Protein AF-0000000078837719 (afdb_homodimer)

Nearest PDB structures (foldseek):
  7vw1-assembly1_B  TM=8.983E-01  e=4.426E-04  Escherichia coli
  2qf9-assembly1_A  TM=9.016E-01  e=5.444E-02  Streptomyces coelicolor A3(2)
  2qf9-assembly1_B  TM=8.563E-01  e=1.410E-01  Streptomyces coelicolor A3(2)
  1cnt-assembly1_4  TM=6.192E-01  e=1.985E+00  Homo sapiens
  7p64-assembly1_K  TM=6.526E-01  e=5.420E+00  Escherichia coli BL21(DE3)

Radius of gyration: 17.58 Å; Cα contacts (8 Å, |Δi|>4): 258; chains: 2; bounding box: 34×58×40 Å

Organism: Phenylobacterium zucineum (strain HLK1) (NCBI:txid450851)

pLDDT: mean 93.52, std 13.21, range [31.98, 99.0]

Solvent-accessible surface area (backbone atoms only — not comparable to full-atom values): 10250 Å² total; per-residue (Å²): 137,82,72,80,74,61,50,72,48,29,52,51,36,49,51,51,48,53,51,40,52,51,51,31,54,54,51,33,67,69,26,56,31,63,48,38,47,57,20,45,41,52,25,47,39,36,53,30,54,34,51,33,52,50,25,50,43,28,61,73,47,33,84,50,69,66,55,38,49,51,27,51,52,51,30,53,51,33,52,52,50,38,53,53,39,53,54,49,24,62,77,65,78,41,91,60,65,49,132,135,81,72,80,73,59,49,73,49,29,51,51,36,50,51,52,47,52,50,41,52,52,50,30,53,52,52,34,68,69,26,55,32,61,48,39,46,58,20,44,43,51,25,49,39,36,52,30,52,32,50,33,51,50,24,50,44,28,61,73,46,33,85,48,69,68,53,38,51,52,27,51,52,52,28,52,52,34,52,54,48,35,52,53,38,52,54,49,24,63,75,64,78,40,90,60,64,48,131

Structure (mmCIF, N/CA/C/O backbone):
data_AF-0000000078837719-model_v1
#
loop_
_entity.id
_entity.type
_entity.pdbx_description
1 polymer 'DUF305 domain-containing protein'
#
loop_
_atom_site.group_PDB
_atom_site.id
_atom_site.type_symbol
_atom_site.label_atom_id
_atom_site.label_alt_id
_atom_site.label_comp_id
_atom_site.label_asym_id
_atom_site.label_entity_id
_atom_site.label_seq_id
_atom_site.pdbx_PDB_ins_code
_atom_site.Cartn_x
_atom_site.Cartn_y
_atom_site.Cartn_z
_atom_site.occupancy
_atom_site.B_iso_or_equiv
_atom_site.auth_seq_id
_atom_site.auth_comp_id
_atom_site.auth_asym_id
_atom_site.auth_atom_id
_atom_site.pdbx_PDB_model_num
ATOM 1 N N . MET A 1 1 ? 17.969 30.391 17.438 1 32 1 MET A N 1
ATOM 2 C CA . MET A 1 1 ? 18.375 29.047 17.016 1 32 1 MET A CA 1
ATOM 3 C C . MET A 1 1 ? 17.188 28.094 17.047 1 32 1 MET A C 1
ATOM 5 O O . MET A 1 1 ? 16.859 27.562 18.109 1 32 1 MET A O 1
ATOM 9 N N . LYS A 1 2 ? 15.906 28.562 16.641 1 39.84 2 LYS A N 1
ATOM 10 C CA . LYS A 1 2 ? 14.5 28.172 16.656 1 39.84 2 LYS A CA 1
ATOM 11 C C . LYS A 1 2 ? 14.344 26.734 16.172 1 39.84 2 LYS A C 1
ATOM 13 O O . LYS A 1 2 ? 14.367 26.469 14.969 1 39.84 2 LYS A O 1
ATOM 18 N N . HIS A 1 3 ? 15.102 25.656 16.656 1 42.47 3 HIS A N 1
ATOM 19 C CA . HIS A 1 3 ? 14.883 24.219 16.438 1 42.47 3 HIS A CA 1
ATOM 20 C C . HIS A 1 3 ? 13.398 23.906 16.344 1 42.47 3 HIS A C 1
ATOM 22 O O . HIS A 1 3 ? 12.633 24.219 17.266 1 42.47 3 HIS A O 1
ATOM 28 N N . GLY A 1 4 ? 12.68 24.125 15.312 1 45.22 4 GLY A N 1
ATOM 29 C CA . GLY A 1 4 ? 11.266 23.906 15.031 1 45.22 4 GLY A CA 1
ATOM 30 C C . GLY A 1 4 ? 10.688 22.719 15.773 1 45.22 4 GLY A C 1
ATOM 31 O O . GLY A 1 4 ? 11.023 21.578 15.477 1 45.22 4 GLY A O 1
ATOM 32 N N . ASN A 1 5 ? 10.57 22.609 17.094 1 52.59 5 ASN A N 1
ATOM 33 C CA . ASN A 1 5 ? 10.125 21.656 18.094 1 52.59 5 ASN A CA 1
ATOM 34 C C . ASN A 1 5 ? 8.93 20.844 17.594 1 52.59 5 ASN A C 1
ATOM 36 O O . ASN A 1 5 ? 7.809 21.359 17.531 1 52.59 5 ASN A O 1
ATOM 40 N N . MET A 1 6 ? 9.172 19.891 16.703 1 62.12 6 MET A N 1
ATOM 41 C CA . MET A 1 6 ? 8.086 18.953 16.438 1 62.12 6 MET A CA 1
ATOM 42 C C . MET A 1 6 ? 7.453 18.469 17.75 1 62.12 6 MET A C 1
ATOM 44 O O . MET A 1 6 ? 8.156 18.188 18.719 1 62.12 6 MET A O 1
ATOM 48 N N . SER A 1 7 ? 6.211 18.672 17.875 1 76.25 7 SER A N 1
ATOM 49 C CA . SER A 1 7 ? 5.465 18.156 19.016 1 76.25 7 SER A CA 1
ATOM 50 C C . SER A 1 7 ? 5.855 16.703 19.312 1 76.25 7 SER A C 1
ATOM 52 O O . SER A 1 7 ? 6.406 16.016 18.453 1 76.25 7 SER A O 1
ATOM 54 N N . GLN A 1 8 ? 5.91 16.312 20.531 1 79.19 8 GLN A N 1
ATOM 55 C CA . GLN A 1 8 ? 6.164 14.938 20.938 1 79.19 8 GLN A CA 1
ATOM 56 C C . GLN A 1 8 ? 5.371 13.961 20.078 1 79.19 8 GLN A C 1
ATOM 58 O O . GLN A 1 8 ? 5.891 12.914 19.688 1 79.19 8 GLN A O 1
ATOM 63 N N . HIS A 1 9 ? 4.25 14.422 19.688 1 83.69 9 HIS A N 1
ATOM 64 C CA . HIS A 1 9 ? 3.406 13.586 18.844 1 83.69 9 HIS A CA 1
ATOM 65 C C . HIS A 1 9 ? 3.986 13.461 17.438 1 83.69 9 HIS A C 1
ATOM 67 O O . HIS A 1 9 ? 3.949 12.383 16.844 1 83.69 9 HIS A O 1
ATOM 73 N N . GLY A 1 10 ? 4.484 14.555 16.984 1 87.12 10 GLY A N 1
ATOM 74 C CA . GLY A 1 10 ? 5.109 14.523 15.672 1 87.12 10 GLY A CA 1
ATOM 75 C C . GLY A 1 10 ? 6.348 13.648 15.617 1 87.12 10 GLY A C 1
ATOM 76 O O . GLY A 1 10 ? 6.543 12.898 14.656 1 87.12 10 GLY A O 1
ATOM 77 N N . GLN A 1 11 ? 7.098 13.703 16.641 1 89.69 11 GLN A N 1
ATOM 78 C CA . GLN A 1 11 ? 8.312 12.891 16.719 1 89.69 11 GLN A CA 1
ATOM 79 C C . GLN A 1 11 ? 7.98 11.406 16.844 1 89.69 11 GLN A C 1
ATOM 81 O O . GLN A 1 11 ? 8.609 10.57 16.188 1 89.69 11 GLN A O 1
ATOM 86 N N . MET A 1 12 ? 7.066 11.07 17.578 1 93.5 12 MET A N 1
ATOM 87 C CA . MET A 1 12 ? 6.668 9.68 17.766 1 93.5 12 MET A CA 1
ATOM 88 C C . MET A 1 12 ? 6.062 9.117 16.484 1 93.5 12 MET A C 1
ATOM 90 O O . MET A 1 12 ? 6.332 7.973 16.109 1 93.5 12 MET A O 1
ATOM 94 N N . ALA A 1 13 ? 5.23 9.906 15.797 1 95.44 13 ALA A N 1
ATOM 95 C CA . ALA A 1 13 ? 4.648 9.484 14.523 1 95.44 13 ALA A CA 1
ATOM 96 C C . ALA A 1 13 ? 5.73 9.203 13.492 1 95.44 13 ALA A C 1
ATOM 98 O O . ALA A 1 13 ? 5.664 8.203 12.773 1 95.44 13 ALA A O 1
ATOM 99 N N . MET A 1 14 ? 6.656 10.078 13.523 1 94.38 14 MET A N 1
ATOM 100 C CA . MET A 1 14 ? 7.754 9.914 12.578 1 94.38 14 MET A CA 1
ATOM 101 C C . MET A 1 14 ? 8.516 8.617 12.844 1 94.38 14 MET A C 1
ATOM 103 O O . MET A 1 14 ? 8.828 7.871 11.914 1 94.38 14 MET A O 1
ATOM 107 N N . GLN A 1 15 ? 8.781 8.367 14.055 1 95.44 15 GLN A N 1
ATOM 108 C CA . GLN A 1 15 ? 9.484 7.148 14.43 1 95.44 15 GLN A CA 1
ATOM 109 C C . GLN A 1 15 ? 8.68 5.91 14.047 1 95.44 15 GLN A C 1
ATOM 111 O O . GLN A 1 15 ? 9.227 4.965 13.469 1 95.44 15 GLN A O 1
ATOM 116 N N . GLU A 1 16 ? 7.449 5.879 14.305 1 97 16 GLU A N 1
ATOM 117 C CA . GLU A 1 16 ? 6.582 4.75 13.961 1 97 16 GLU A CA 1
ATOM 118 C C . GLU A 1 16 ? 6.512 4.551 12.445 1 97 16 GLU A C 1
ATOM 120 O O . GLU A 1 16 ? 6.543 3.42 11.961 1 97 16 GLU A O 1
ATOM 125 N N . ASP A 1 17 ? 6.43 5.66 11.781 1 96.44 17 ASP A N 1
ATOM 126 C CA . ASP A 1 17 ? 6.391 5.598 10.32 1 96.44 17 ASP A CA 1
ATOM 127 C C . ASP A 1 17 ? 7.668 4.973 9.766 1 96.44 17 ASP A C 1
ATOM 129 O O . ASP A 1 17 ? 7.613 4.113 8.883 1 96.44 17 ASP A O 1
ATOM 133 N N . MET A 1 18 ? 8.75 5.383 10.312 1 95.81 18 MET A N 1
ATOM 134 C CA . MET A 1 18 ? 10.039 4.852 9.867 1 95.81 18 MET A CA 1
ATOM 135 C C . MET A 1 18 ? 10.133 3.354 10.141 1 95.81 18 MET A C 1
ATOM 137 O O . MET A 1 18 ? 10.602 2.592 9.289 1 95.81 18 MET A O 1
ATOM 141 N N . GLN A 1 19 ? 9.68 2.951 11.242 1 97.75 19 GLN A N 1
ATOM 142 C CA . GLN A 1 19 ? 9.688 1.532 11.578 1 97.75 19 GLN A CA 1
ATOM 143 C C . GLN A 1 19 ? 8.781 0.738 10.641 1 97.75 19 GLN A C 1
ATOM 145 O O . GLN A 1 19 ? 9.148 -0.348 10.188 1 97.75 19 GLN A O 1
ATOM 150 N N . THR A 1 20 ? 7.633 1.297 10.398 1 98.56 20 THR A N 1
ATOM 151 C CA . THR A 1 20 ? 6.695 0.645 9.492 1 98.56 20 THR A CA 1
ATOM 152 C C . THR A 1 20 ? 7.316 0.47 8.109 1 98.56 20 THR A C 1
ATOM 154 O O . THR A 1 20 ? 7.219 -0.604 7.512 1 98.56 20 THR A O 1
ATOM 157 N N . MET A 1 21 ? 7.984 1.496 7.648 1 97.94 21 MET A N 1
ATOM 158 C CA . MET A 1 21 ? 8.617 1.452 6.336 1 97.94 21 MET A CA 1
ATOM 159 C C . MET A 1 21 ? 9.727 0.404 6.297 1 97.94 21 MET A C 1
ATOM 161 O O . MET A 1 21 ? 9.836 -0.355 5.336 1 97.94 21 MET A O 1
ATOM 165 N N . GLN A 1 22 ? 10.5 0.356 7.324 1 97.69 22 GLN A N 1
ATOM 166 C CA . GLN A 1 22 ? 11.57 -0.63 7.406 1 97.69 22 GLN A CA 1
ATOM 167 C C . GLN A 1 22 ? 11.016 -2.051 7.426 1 97.69 22 GLN A C 1
ATOM 169 O O . GLN A 1 22 ? 11.492 -2.922 6.699 1 97.69 22 GLN A O 1
ATOM 174 N N . LYS A 1 23 ? 10.062 -2.268 8.219 1 98.62 23 LYS A N 1
ATOM 175 C CA . LYS A 1 23 ? 9.453 -3.59 8.32 1 98.62 23 LYS A CA 1
ATOM 176 C C . LYS A 1 23 ? 8.805 -4 7.004 1 98.62 23 LYS A C 1
ATOM 178 O O . LYS A 1 23 ? 8.891 -5.164 6.602 1 98.62 23 LYS A O 1
ATOM 183 N N . MET A 1 24 ? 8.188 -3.053 6.375 1 98.62 24 MET A N 1
ATOM 184 C CA . MET A 1 24 ? 7.574 -3.318 5.074 1 98.62 24 MET A CA 1
ATOM 185 C C . MET A 1 24 ? 8.617 -3.785 4.066 1 98.62 24 MET A C 1
ATOM 187 O O . MET A 1 24 ? 8.422 -4.793 3.385 1 98.62 24 MET A O 1
ATOM 191 N N . GLN A 1 25 ? 9.656 -3.016 3.975 1 97.75 25 GLN A N 1
ATOM 192 C CA . GLN A 1 25 ? 10.711 -3.354 3.031 1 97.75 25 GLN A CA 1
ATOM 193 C C . GLN A 1 25 ? 11.258 -4.754 3.299 1 97.75 25 GLN A C 1
ATOM 195 O O . GLN A 1 25 ? 11.375 -5.57 2.383 1 97.75 25 GLN A O 1
ATOM 200 N N . GLN A 1 26 ? 11.508 -5.051 4.504 1 98.06 26 GLN A N 1
ATOM 201 C CA . GLN A 1 26 ? 12.062 -6.352 4.879 1 98.06 26 GLN A CA 1
ATOM 202 C C . GLN A 1 26 ? 11.07 -7.473 4.57 1 98.06 26 GLN A C 1
ATOM 204 O O . GLN A 1 26 ? 11.445 -8.492 3.992 1 98.06 26 GLN A O 1
ATOM 209 N N . ALA A 1 27 ? 9.875 -7.277 4.961 1 98.5 27 ALA A N 1
ATOM 210 C CA . ALA A 1 27 ? 8.852 -8.305 4.77 1 98.5 27 ALA A CA 1
ATOM 211 C C . ALA A 1 27 ? 8.609 -8.57 3.287 1 98.5 27 ALA A C 1
ATOM 213 O O . ALA A 1 27 ? 8.508 -9.719 2.865 1 98.5 27 ALA A O 1
ATOM 214 N N . MET A 1 28 ? 8.539 -7.508 2.5 1 98.25 28 MET A N 1
ATOM 215 C CA . MET A 1 28 ? 8.289 -7.668 1.069 1 98.25 28 MET A CA 1
ATOM 216 C C . MET A 1 28 ? 9.469 -8.352 0.385 1 98.25 28 MET A C 1
ATOM 218 O O . MET A 1 28 ? 9.273 -9.195 -0.495 1 98.25 28 MET A O 1
ATOM 222 N N . MET A 1 29 ? 10.68 -8.031 0.813 1 96.12 29 MET A N 1
ATOM 223 C CA . MET A 1 29 ? 11.867 -8.641 0.221 1 96.12 29 MET A CA 1
ATOM 224 C C . MET A 1 29 ? 11.922 -10.133 0.529 1 96.12 29 MET A C 1
ATOM 226 O O . MET A 1 29 ? 12.516 -10.906 -0.229 1 96.12 29 MET A O 1
ATOM 230 N N . GLN A 1 30 ? 11.305 -10.547 1.57 1 96.88 30 GLN A N 1
ATOM 231 C CA . GLN A 1 30 ? 11.32 -11.953 1.975 1 96.88 30 GLN A CA 1
ATOM 232 C C . GLN A 1 30 ? 10.234 -12.742 1.258 1 96.88 30 GLN A C 1
ATOM 234 O O . GLN A 1 30 ? 10.117 -13.961 1.434 1 96.88 30 GLN A O 1
ATOM 239 N N . LYS A 1 31 ? 9.438 -12.055 0.429 1 97.38 31 LYS A N 1
ATOM 240 C CA . LYS A 1 31 ? 8.289 -12.711 -0.197 1 97.38 31 LYS A CA 1
ATOM 241 C C . LYS A 1 31 ? 8.523 -12.914 -1.691 1 97.38 31 LYS A C 1
ATOM 243 O O . LYS A 1 31 ? 7.59 -12.812 -2.49 1 97.38 31 LYS A O 1
ATOM 248 N N . GLN A 1 32 ? 9.703 -13.195 -2.053 1 94.25 32 GLN A N 1
ATOM 249 C CA . GLN A 1 32 ? 10.023 -13.539 -3.436 1 94.25 32 GLN A CA 1
ATOM 250 C C . GLN A 1 32 ? 9.445 -14.898 -3.807 1 94.25 32 GLN A C 1
ATOM 252 O O . GLN A 1 32 ? 9.469 -15.836 -3 1 94.25 32 GLN A O 1
ATOM 257 N N . ASP A 1 33 ? 8.828 -14.969 -4.934 1 95.56 33 ASP A N 1
ATOM 258 C CA . ASP A 1 33 ? 8.305 -16.203 -5.508 1 95.56 33 ASP A CA 1
ATOM 259 C C . ASP A 1 33 ? 8.555 -16.25 -7.016 1 95.56 33 ASP A C 1
ATOM 261 O O . ASP A 1 33 ? 8.469 -15.234 -7.699 1 95.56 33 ASP A O 1
ATOM 265 N N . ALA A 1 34 ? 8.938 -17.391 -7.523 1 91.94 34 ALA A N 1
ATOM 266 C CA . ALA A 1 34 ? 9.242 -17.531 -8.945 1 91.94 34 ALA A CA 1
ATOM 267 C C . ALA A 1 34 ? 7.992 -17.312 -9.797 1 91.94 34 ALA A C 1
ATOM 269 O O . ALA A 1 34 ? 8.094 -16.953 -10.969 1 91.94 34 ALA A O 1
ATOM 270 N N . ASP A 1 35 ? 6.785 -17.609 -9.258 1 95.06 35 ASP A N 1
ATOM 271 C CA . ASP A 1 35 ? 5.504 -17.359 -9.914 1 95.06 35 ASP A CA 1
ATOM 272 C C . ASP A 1 35 ? 5.043 -15.922 -9.695 1 95.06 35 ASP A C 1
ATOM 274 O O . ASP A 1 35 ? 4.746 -15.523 -8.57 1 95.06 35 ASP A O 1
ATOM 278 N N . PRO A 1 36 ? 4.93 -15.141 -10.766 1 96.5 36 PRO A N 1
ATOM 279 C CA . PRO A 1 36 ? 4.586 -13.727 -10.602 1 96.5 36 PRO A CA 1
ATOM 280 C C . PRO A 1 36 ? 3.238 -13.516 -9.922 1 96.5 36 PRO A C 1
ATOM 282 O O . PRO A 1 36 ? 3.049 -12.531 -9.211 1 96.5 36 PRO A O 1
ATOM 285 N N . ASP A 1 37 ? 2.309 -14.414 -10.102 1 98.06 37 ASP A N 1
ATOM 286 C CA . ASP A 1 37 ? 1.005 -14.281 -9.461 1 98.06 37 ASP A CA 1
ATOM 287 C C . ASP A 1 37 ? 1.118 -14.445 -7.945 1 98.06 37 ASP A C 1
ATOM 289 O O . ASP A 1 37 ? 0.543 -13.664 -7.184 1 98.06 37 ASP A O 1
ATOM 293 N N . ARG A 1 38 ? 1.85 -15.445 -7.57 1 98.25 38 ARG A N 1
ATOM 294 C CA . ARG A 1 38 ? 2.029 -15.688 -6.141 1 98.25 38 ARG A CA 1
ATOM 295 C C . ARG A 1 38 ? 2.891 -14.594 -5.508 1 98.25 38 ARG A C 1
ATOM 297 O O . ARG A 1 38 ? 2.637 -14.172 -4.379 1 98.25 38 ARG A O 1
ATOM 304 N N . ALA A 1 39 ? 3.928 -14.203 -6.219 1 97.75 39 ALA A N 1
ATOM 305 C CA . ALA A 1 39 ? 4.75 -13.102 -5.727 1 97.75 39 ALA A CA 1
ATOM 306 C C . ALA A 1 39 ? 3.9 -11.867 -5.441 1 97.75 39 ALA A C 1
ATOM 308 O O . ALA A 1 39 ? 4.059 -11.227 -4.402 1 97.75 39 ALA A O 1
ATOM 309 N N . PHE A 1 40 ? 3.037 -11.602 -6.402 1 98.69 40 PHE A N 1
ATOM 310 C CA . PHE A 1 40 ? 2.131 -10.469 -6.219 1 98.69 40 PHE A CA 1
ATOM 311 C C . PHE A 1 40 ? 1.313 -10.633 -4.945 1 98.69 40 PHE A C 1
ATOM 313 O O . PHE A 1 40 ? 1.265 -9.727 -4.109 1 98.69 40 PHE A O 1
ATOM 320 N N . ALA A 1 41 ? 0.692 -11.695 -4.793 1 98.88 41 ALA A N 1
ATOM 321 C CA . ALA A 1 41 ? -0.192 -11.906 -3.648 1 98.88 41 ALA A CA 1
ATOM 322 C C . ALA A 1 41 ? 0.576 -11.797 -2.334 1 98.88 41 ALA A C 1
ATOM 324 O O . ALA A 1 41 ? 0.136 -11.117 -1.405 1 98.88 41 ALA A O 1
ATOM 325 N N . LEU A 1 42 ? 1.693 -12.453 -2.248 1 98.81 42 LEU A N 1
ATOM 326 C CA . LEU A 1 42 ? 2.492 -12.469 -1.027 1 98.81 42 LEU A CA 1
ATOM 327 C C . LEU A 1 42 ? 3.004 -11.07 -0.695 1 98.81 42 LEU A C 1
ATOM 329 O O . LEU A 1 42 ? 2.889 -10.617 0.446 1 98.81 42 LEU A O 1
ATOM 333 N N . LYS A 1 43 ? 3.496 -10.375 -1.685 1 98.81 43 LYS A N 1
ATOM 334 C CA . LYS A 1 43 ? 4.066 -9.055 -1.451 1 98.81 43 LYS A CA 1
ATOM 335 C C . LYS A 1 43 ? 2.973 -8.023 -1.179 1 98.81 43 LYS A C 1
ATOM 337 O O . LYS A 1 43 ? 3.146 -7.133 -0.344 1 98.81 43 LYS A O 1
ATOM 342 N N . MET A 1 44 ? 1.882 -8.133 -1.873 1 98.94 44 MET A N 1
ATOM 343 C CA . MET A 1 44 ? 0.789 -7.188 -1.679 1 98.94 44 MET A CA 1
ATOM 344 C C . MET A 1 44 ? 0.201 -7.312 -0.278 1 98.94 44 MET A C 1
ATOM 346 O O . MET A 1 44 ? -0.224 -6.32 0.314 1 98.94 44 MET A O 1
ATOM 350 N N . ILE A 1 45 ? 0.182 -8.484 0.302 1 98.94 45 ILE A N 1
ATOM 351 C CA . ILE A 1 45 ? -0.251 -8.672 1.683 1 98.94 45 ILE A CA 1
ATOM 352 C C . ILE A 1 45 ? 0.636 -7.852 2.615 1 98.94 45 ILE A C 1
ATOM 354 O O . ILE A 1 45 ? 0.136 -7.129 3.48 1 98.94 45 ILE A O 1
ATOM 358 N N . GLU A 1 46 ? 1.939 -7.953 2.447 1 98.94 46 GLU A N 1
ATOM 359 C CA . GLU A 1 46 ? 2.852 -7.188 3.289 1 98.94 46 GLU A CA 1
ATOM 360 C C . GLU A 1 46 ? 2.715 -5.691 3.029 1 98.94 46 GLU A C 1
ATOM 362 O O . GLU A 1 46 ? 2.82 -4.883 3.955 1 98.94 46 GLU A O 1
ATOM 367 N N . HIS A 1 47 ? 2.559 -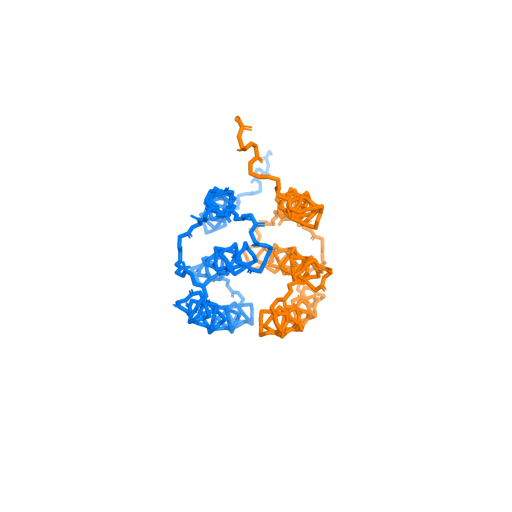5.301 1.753 1 98.94 47 HIS A N 1
ATOM 368 C CA . HIS A 1 47 ? 2.268 -3.92 1.389 1 98.94 47 HIS A CA 1
ATOM 369 C C . HIS A 1 47 ? 1.057 -3.393 2.15 1 98.94 47 HIS A C 1
ATOM 371 O O . HIS A 1 47 ? 1.104 -2.299 2.719 1 98.94 47 HIS A O 1
ATOM 377 N N . HIS A 1 48 ? -0.012 -4.203 2.178 1 98.94 48 HIS A N 1
ATOM 378 C CA . HIS A 1 48 ? -1.247 -3.791 2.832 1 98.94 48 HIS A CA 1
ATOM 379 C C . HIS A 1 48 ? -1.085 -3.764 4.348 1 98.94 48 HIS A C 1
ATOM 381 O O . HIS A 1 48 ? -1.644 -2.895 5.02 1 98.94 48 HIS A O 1
ATOM 387 N N . ARG A 1 49 ? -0.361 -4.684 4.918 1 98.94 49 ARG A N 1
ATOM 388 C CA . ARG A 1 49 ? -0.096 -4.648 6.355 1 98.94 49 ARG A CA 1
ATOM 389 C C . ARG A 1 49 ? 0.608 -3.357 6.75 1 98.94 49 ARG A C 1
ATOM 391 O O . ARG A 1 49 ? 0.3 -2.771 7.793 1 98.94 49 ARG A O 1
ATOM 398 N N . ALA A 1 50 ? 1.534 -2.941 5.938 1 98.94 50 ALA A N 1
ATOM 399 C CA . ALA A 1 50 ? 2.213 -1.673 6.191 1 98.94 50 ALA A CA 1
ATOM 400 C C . ALA A 1 50 ? 1.244 -0.499 6.078 1 98.94 50 ALA A C 1
ATOM 402 O O . ALA A 1 50 ? 1.299 0.438 6.879 1 98.94 50 ALA A O 1
ATOM 403 N N . GLY A 1 51 ? 0.393 -0.505 5.035 1 98.94 51 GLY A N 1
ATOM 404 C CA . GLY A 1 51 ? -0.614 0.539 4.918 1 98.94 51 GLY A CA 1
ATOM 405 C C . GLY A 1 51 ? -1.505 0.644 6.141 1 98.94 51 GLY A C 1
ATOM 406 O O . GLY A 1 51 ? -1.835 1.747 6.582 1 98.94 51 GLY A O 1
ATOM 407 N N . ILE A 1 52 ? -1.908 -0.493 6.684 1 99 52 ILE A N 1
ATOM 408 C CA . ILE A 1 52 ? -2.719 -0.536 7.895 1 99 52 ILE A CA 1
ATOM 409 C C . ILE A 1 52 ? -1.941 0.074 9.062 1 99 52 ILE A C 1
ATOM 411 O O . ILE A 1 52 ? -2.486 0.867 9.828 1 99 52 ILE A O 1
ATOM 415 N N . ALA A 1 53 ? -0.689 -0.262 9.227 1 98.94 53 ALA A N 1
ATOM 416 C CA . ALA A 1 53 ? 0.143 0.29 10.289 1 98.94 53 ALA A CA 1
ATOM 417 C C . ALA A 1 53 ? 0.271 1.805 10.156 1 98.94 53 ALA A C 1
ATOM 419 O O . ALA A 1 53 ? 0.229 2.527 11.156 1 98.94 53 ALA A O 1
ATOM 420 N N . MET A 1 54 ? 0.467 2.322 8.93 1 98.94 54 MET A N 1
ATOM 421 C CA . MET A 1 54 ? 0.538 3.762 8.703 1 98.94 54 MET A CA 1
ATOM 422 C C . MET A 1 54 ? -0.754 4.445 9.141 1 98.94 54 MET A C 1
ATOM 424 O O . MET A 1 54 ? -0.72 5.523 9.734 1 98.94 54 MET A O 1
ATOM 428 N N . ALA A 1 55 ? -1.863 3.826 8.781 1 98.94 55 ALA A N 1
ATOM 429 C CA . ALA A 1 55 ? -3.158 4.363 9.188 1 98.94 55 ALA A CA 1
ATOM 430 C C . ALA A 1 55 ? -3.281 4.41 10.703 1 98.94 55 ALA A C 1
ATOM 432 O O . ALA A 1 55 ? -3.811 5.371 11.266 1 98.94 55 ALA A O 1
ATOM 433 N N . GLN A 1 56 ? -2.85 3.363 11.406 1 98.88 56 GLN A N 1
ATOM 434 C CA . GLN A 1 56 ? -2.904 3.314 12.867 1 98.88 56 GLN A CA 1
ATOM 435 C C . GLN A 1 56 ? -2.07 4.43 13.484 1 98.88 56 GLN A C 1
ATOM 437 O O . GLN A 1 56 ? -2.453 5.004 14.508 1 98.88 56 GLN A O 1
ATOM 442 N N . THR A 1 57 ? -0.932 4.703 12.859 1 98.69 57 THR A N 1
ATOM 443 C CA . THR A 1 57 ? -0.087 5.793 13.336 1 98.69 57 THR A CA 1
ATOM 444 C C . THR A 1 57 ? -0.85 7.117 13.312 1 98.69 57 THR A C 1
ATOM 446 O O . THR A 1 57 ? -0.79 7.887 14.273 1 98.69 57 THR A O 1
ATOM 449 N N . VAL A 1 58 ? -1.578 7.422 12.297 1 98 58 VAL A N 1
ATOM 450 C CA . VAL A 1 58 ? -2.354 8.656 12.188 1 98 58 VAL A CA 1
ATOM 451 C C . VAL A 1 58 ? -3.502 8.633 13.188 1 98 58 VAL A C 1
ATOM 453 O O . VAL A 1 58 ? -3.859 9.672 13.758 1 98 58 VAL A O 1
ATOM 456 N N . GLN A 1 59 ? -4.094 7.469 13.375 1 98.38 59 GLN A N 1
ATOM 457 C CA . GLN A 1 59 ? -5.152 7.363 14.375 1 98.38 59 GLN A CA 1
ATOM 458 C C . GLN A 1 59 ? -4.648 7.77 15.758 1 98.38 59 GLN A C 1
ATOM 460 O O . GLN A 1 59 ? -5.359 8.43 16.516 1 98.38 59 GLN A O 1
ATOM 465 N N . LYS A 1 60 ? -3.457 7.441 16.047 1 98.12 60 LYS A N 1
ATOM 466 C CA . LYS A 1 60 ? -2.871 7.672 17.375 1 98.12 60 LYS A CA 1
ATOM 467 C C . LYS A 1 60 ? -2.35 9.102 17.5 1 98.12 60 LYS A C 1
ATOM 469 O O . LYS A 1 60 ? -2.477 9.719 18.562 1 98.12 60 LYS A O 1
ATOM 474 N N . HIS A 1 61 ? -1.784 9.672 16.453 1 97.81 61 HIS A N 1
ATOM 475 C CA . HIS A 1 61 ? -0.956 10.859 16.594 1 97.81 61 HIS A CA 1
ATOM 476 C C . HIS A 1 61 ? -1.499 12.023 15.773 1 97.81 61 HIS A C 1
ATOM 478 O O . HIS A 1 61 ? -1.054 13.156 15.922 1 97.81 61 HIS A O 1
ATOM 484 N N . GLY A 1 62 ? -2.402 11.68 14.781 1 97.31 62 GLY A N 1
ATOM 485 C CA . GLY A 1 62 ? -3.002 12.734 13.984 1 97.31 62 GLY A CA 1
ATOM 486 C C . GLY A 1 62 ? -4 13.57 14.766 1 97.31 62 GLY A C 1
ATOM 487 O O . GLY A 1 62 ? -4.383 13.219 15.883 1 97.31 62 GLY A O 1
ATOM 488 N N . ASP A 1 63 ? -4.352 14.742 14.18 1 96.81 63 ASP A N 1
ATOM 489 C CA . ASP A 1 63 ? -5.301 15.609 14.867 1 96.81 63 ASP A CA 1
ATOM 490 C C . ASP A 1 63 ? -6.395 16.094 13.914 1 96.81 63 ASP A C 1
ATOM 492 O O . ASP A 1 63 ? -7.316 16.797 14.32 1 96.81 63 ASP A O 1
ATOM 496 N N . ASN A 1 64 ? -6.289 15.781 12.664 1 98.31 64 ASN A N 1
ATOM 497 C CA . ASN A 1 64 ? -7.305 16.156 11.68 1 98.31 64 ASN A CA 1
ATOM 498 C C . ASN A 1 64 ? -8.359 15.07 11.516 1 98.31 64 ASN A C 1
ATOM 500 O O . ASN A 1 64 ? -8.039 13.938 11.141 1 98.31 64 ASN A O 1
ATOM 504 N N . ALA A 1 65 ? -9.602 15.359 11.773 1 98.69 65 ALA A N 1
ATOM 505 C CA . ALA A 1 65 ? -10.68 14.383 11.812 1 98.69 65 ALA A CA 1
ATOM 506 C C . ALA A 1 65 ? -10.891 13.742 10.445 1 98.69 65 ALA A C 1
ATOM 508 O O . ALA A 1 65 ? -11.141 12.539 10.344 1 98.69 65 ALA A O 1
ATOM 509 N N . GLU A 1 66 ? -10.828 14.477 9.406 1 98.81 66 GLU A N 1
ATOM 510 C CA . GLU A 1 66 ? -11.016 13.938 8.062 1 98.81 66 GLU A CA 1
ATOM 511 C C . GLU A 1 66 ? -9.875 12.992 7.684 1 98.81 66 GLU A C 1
ATOM 513 O O . GLU A 1 66 ? -10.109 11.938 7.105 1 98.81 66 GLU A O 1
ATOM 518 N N . ALA A 1 67 ? -8.648 13.398 8.016 1 98.81 67 ALA A N 1
ATOM 519 C CA . ALA A 1 67 ? -7.508 12.523 7.762 1 98.81 67 ALA A CA 1
ATOM 520 C C . ALA A 1 67 ? -7.66 11.195 8.5 1 98.81 67 ALA A C 1
ATOM 522 O O . ALA A 1 67 ? -7.402 10.133 7.934 1 98.81 67 ALA A O 1
ATOM 523 N N . LYS A 1 68 ? -8.07 11.266 9.758 1 98.88 68 LYS A N 1
ATOM 524 C CA . LYS A 1 68 ? -8.242 10.055 10.555 1 98.88 68 LYS A CA 1
ATOM 525 C C . LYS A 1 68 ? -9.344 9.172 9.977 1 98.88 68 LYS A C 1
ATOM 527 O O . LYS A 1 68 ? -9.219 7.945 9.969 1 98.88 68 LYS A O 1
ATOM 532 N N . ARG A 1 69 ? 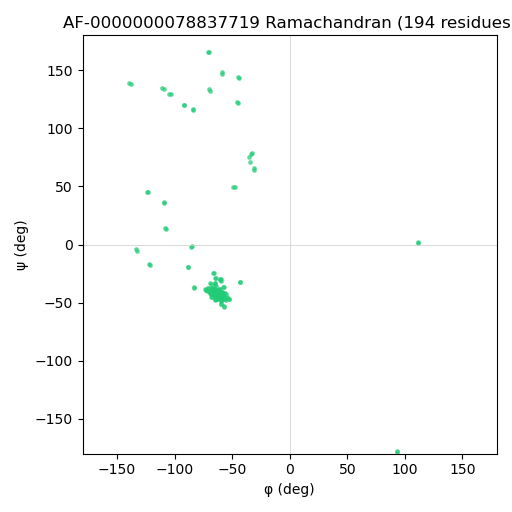-10.375 9.734 9.438 1 98.88 69 ARG A N 1
ATOM 533 C CA . ARG A 1 69 ? -11.445 8.969 8.812 1 98.88 69 ARG A CA 1
ATOM 534 C C . ARG A 1 69 ? -10.961 8.297 7.531 1 98.88 69 ARG A C 1
ATOM 536 O O . ARG A 1 69 ? -11.273 7.133 7.281 1 98.88 69 ARG A O 1
ATOM 543 N N . MET A 1 70 ? -10.195 9.047 6.734 1 98.94 70 MET A N 1
ATOM 544 C CA . MET A 1 70 ? -9.625 8.469 5.523 1 98.94 70 MET A CA 1
ATOM 545 C C . MET A 1 70 ? -8.695 7.305 5.855 1 98.94 70 MET A C 1
ATOM 547 O O . MET A 1 70 ? -8.75 6.254 5.211 1 98.94 70 MET A O 1
ATOM 551 N N . ALA A 1 71 ? -7.891 7.512 6.887 1 98.94 71 ALA A N 1
ATOM 552 C CA . ALA A 1 71 ? -6.965 6.465 7.305 1 98.94 71 ALA A CA 1
ATOM 553 C C . ALA A 1 71 ? -7.711 5.199 7.711 1 98.94 71 ALA A C 1
ATOM 555 O O . ALA A 1 71 ? -7.324 4.094 7.328 1 98.94 71 ALA A O 1
ATOM 556 N N . GLN A 1 72 ? -8.75 5.352 8.461 1 98.94 72 GLN A N 1
ATOM 557 C CA . GLN A 1 72 ? -9.539 4.199 8.891 1 98.94 72 GLN A CA 1
ATOM 558 C C . GLN A 1 72 ? -10.172 3.494 7.691 1 98.94 72 GLN A C 1
ATOM 560 O O . GLN A 1 72 ? -10.164 2.264 7.617 1 98.94 72 GLN A O 1
ATOM 565 N N . LYS A 1 73 ? -10.758 4.238 6.809 1 98.94 73 LYS A N 1
ATOM 566 C CA . LYS A 1 73 ? -11.352 3.678 5.602 1 98.94 73 LYS A CA 1
ATOM 567 C C . LYS A 1 73 ? -10.328 2.865 4.812 1 98.94 73 LYS A C 1
ATOM 569 O O . LYS A 1 73 ? -10.609 1.745 4.383 1 98.94 73 LYS A O 1
ATOM 574 N N . MET A 1 74 ? -9.219 3.432 4.645 1 98.94 74 MET A N 1
ATOM 575 C CA . MET A 1 74 ? -8.18 2.768 3.857 1 98.94 74 MET A CA 1
ATOM 576 C C . MET A 1 74 ? -7.668 1.523 4.574 1 98.94 74 MET A C 1
ATOM 578 O O . MET A 1 74 ? -7.387 0.507 3.938 1 98.94 74 MET A O 1
ATOM 582 N N . ALA A 1 75 ? -7.504 1.586 5.934 1 98.94 75 ALA A N 1
ATOM 583 C CA . ALA A 1 75 ? -7.137 0.391 6.691 1 98.94 75 ALA A CA 1
ATOM 584 C C . ALA A 1 75 ? -8.164 -0.723 6.484 1 98.94 75 ALA A C 1
ATOM 586 O O . ALA A 1 75 ? -7.793 -1.884 6.289 1 98.94 75 ALA A O 1
ATOM 587 N N . ASP A 1 76 ? -9.398 -0.354 6.492 1 98.94 76 ASP A N 1
ATOM 588 C CA . ASP A 1 76 ? -10.453 -1.345 6.309 1 98.94 76 ASP A CA 1
ATOM 589 C C . ASP A 1 76 ? -10.391 -1.965 4.914 1 98.94 76 ASP A C 1
ATOM 591 O O . ASP A 1 76 ? -10.578 -3.172 4.754 1 98.94 76 ASP A O 1
ATOM 595 N N . GLU A 1 77 ? -10.164 -1.19 3.889 1 98.94 77 GLU A N 1
ATOM 596 C CA . GLU A 1 77 ? -10.008 -1.682 2.523 1 98.94 77 GLU A CA 1
ATOM 597 C C . GLU A 1 77 ? -8.828 -2.643 2.412 1 98.94 77 GLU A C 1
ATOM 599 O O . GLU A 1 77 ? -8.945 -3.713 1.811 1 98.94 77 GLU A O 1
ATOM 604 N N . GLN A 1 78 ? -7.75 -2.252 3.027 1 98.94 78 GLN A N 1
ATOM 605 C CA . GLN A 1 78 ? -6.555 -3.082 2.949 1 98.94 78 GLN A CA 1
ATOM 606 C C . GLN A 1 78 ? -6.742 -4.391 3.709 1 98.94 78 GLN A C 1
ATOM 608 O O . GLN A 1 78 ? -6.242 -5.438 3.287 1 98.94 78 GLN A O 1
ATOM 613 N N . ARG A 1 79 ? -7.484 -4.375 4.797 1 98.94 79 ARG A N 1
ATOM 614 C CA . ARG A 1 79 ? -7.789 -5.609 5.52 1 98.94 79 ARG A CA 1
ATOM 615 C C . ARG A 1 79 ? -8.625 -6.551 4.664 1 98.94 79 ARG A C 1
ATOM 617 O O . ARG A 1 79 ? -8.375 -7.758 4.633 1 98.94 79 ARG A O 1
ATOM 624 N N . ARG A 1 80 ? -9.594 -6 4.012 1 98.94 80 ARG A N 1
ATOM 625 C CA . ARG A 1 80 ? -10.43 -6.816 3.133 1 98.94 80 ARG A CA 1
ATOM 626 C C . ARG A 1 80 ? -9.602 -7.426 2.008 1 98.94 80 ARG A C 1
ATOM 628 O O . ARG A 1 80 ? -9.758 -8.602 1.681 1 98.94 80 ARG A O 1
ATOM 635 N N . ASP A 1 81 ? -8.758 -6.629 1.429 1 98.94 81 ASP A N 1
ATOM 636 C CA . ASP A 1 81 ? -7.914 -7.105 0.339 1 98.94 81 ASP A CA 1
ATOM 637 C C . ASP A 1 81 ? -6.957 -8.195 0.819 1 98.94 81 ASP A C 1
ATOM 639 O O . ASP A 1 81 ? -6.734 -9.188 0.12 1 98.94 81 ASP A O 1
ATOM 643 N N . ILE A 1 82 ? -6.398 -8.047 2.041 1 98.94 82 ILE A N 1
ATOM 644 C CA . ILE A 1 82 ? -5.527 -9.078 2.6 1 98.94 82 ILE A CA 1
ATOM 645 C C . ILE A 1 82 ? -6.281 -10.398 2.684 1 98.94 82 ILE A C 1
ATOM 647 O O . ILE A 1 82 ? -5.758 -11.445 2.301 1 98.94 82 ILE A O 1
ATOM 651 N N . ALA A 1 83 ? -7.488 -10.32 3.143 1 98.94 83 ALA A N 1
ATOM 652 C CA . ALA A 1 83 ? -8.281 -11.547 3.273 1 98.94 83 ALA A CA 1
ATOM 653 C C . ALA A 1 83 ? -8.477 -12.219 1.919 1 98.94 83 ALA A C 1
ATOM 655 O O . ALA A 1 83 ? -8.391 -13.438 1.807 1 98.94 83 ALA A O 1
ATOM 656 N N . GLU A 1 84 ? -8.758 -11.438 0.892 1 98.94 84 GLU A N 1
ATOM 657 C CA . GLU A 1 84 ? -8.938 -11.969 -0.456 1 98.94 84 GLU A CA 1
ATOM 658 C C . GLU A 1 84 ? -7.648 -12.609 -0.97 1 98.94 84 GLU A C 1
ATOM 660 O O . GLU A 1 84 ? -7.676 -13.703 -1.538 1 98.94 84 GLU A O 1
ATOM 665 N N . LEU A 1 85 ? -6.531 -11.984 -0.771 1 98.94 85 LEU A N 1
ATOM 666 C CA . LEU A 1 85 ? -5.242 -12.492 -1.233 1 98.94 85 LEU A CA 1
ATOM 667 C C . LEU A 1 85 ? -4.867 -13.773 -0.496 1 98.94 85 LEU A C 1
ATOM 669 O O . LEU A 1 85 ? -4.352 -14.719 -1.104 1 98.94 85 LEU A O 1
ATOM 673 N N . GLU A 1 86 ? -5.117 -13.781 0.797 1 98.88 86 GLU A N 1
ATOM 674 C CA . GLU A 1 86 ? -4.816 -14.977 1.584 1 98.88 86 GLU A CA 1
ATOM 675 C C . GLU A 1 86 ? -5.664 -16.156 1.133 1 98.88 86 GLU A C 1
ATOM 677 O O . GLU A 1 86 ? -5.164 -17.281 1.027 1 98.88 86 GLU A O 1
ATOM 682 N N . ARG A 1 87 ? -6.922 -15.938 0.83 1 98.88 87 ARG A N 1
ATOM 683 C CA . ARG A 1 87 ? -7.781 -17 0.32 1 98.88 87 ARG A CA 1
ATOM 684 C C . ARG A 1 87 ? -7.27 -17.531 -1.02 1 98.88 87 ARG A C 1
ATOM 686 O O . ARG A 1 87 ? -7.262 -18.734 -1.26 1 98.88 87 ARG A O 1
ATOM 693 N N . TRP A 1 88 ? -6.906 -16.656 -1.864 1 98.88 88 TRP A N 1
ATOM 694 C CA . TRP A 1 88 ? -6.367 -17.047 -3.164 1 98.88 88 TRP A CA 1
ATOM 695 C C . TRP A 1 88 ? -5.113 -17.891 -3 1 98.88 88 TRP A C 1
ATOM 697 O O . TRP A 1 88 ? -4.965 -18.922 -3.662 1 98.88 88 TRP A O 1
ATOM 707 N N . LEU A 1 89 ? -4.207 -17.453 -2.119 1 98.75 89 LEU A N 1
ATOM 708 C CA . LEU A 1 89 ? -2.971 -18.188 -1.884 1 98.75 89 LEU A CA 1
ATOM 709 C C . LEU A 1 89 ? -3.266 -19.578 -1.35 1 98.75 89 LEU A C 1
ATOM 711 O O . LEU A 1 89 ? -2.596 -20.547 -1.725 1 98.75 89 LEU A O 1
ATOM 715 N N . ASP A 1 90 ? -4.266 -19.703 -0.455 1 98.5 90 ASP A N 1
ATOM 716 C CA . ASP A 1 90 ? -4.633 -21 0.107 1 98.5 90 ASP A CA 1
ATOM 717 C C . ASP A 1 90 ? -5.07 -21.969 -0.988 1 98.5 90 ASP A C 1
ATOM 719 O O . ASP A 1 90 ? -4.828 -23.172 -0.892 1 98.5 90 ASP A O 1
ATOM 723 N N . LYS A 1 91 ? -5.637 -21.438 -2.068 1 97.94 91 LYS A N 1
ATOM 724 C CA . LYS A 1 91 ? -6.098 -22.25 -3.195 1 97.94 91 LYS A CA 1
ATOM 725 C C . LYS A 1 91 ? -4.977 -22.469 -4.207 1 97.94 91 LYS A C 1
ATOM 727 O O . LYS A 1 91 ? -5.062 -23.359 -5.051 1 97.94 91 LYS A O 1
ATOM 732 N N . ASN A 1 92 ? -3.947 -21.578 -4.121 1 97.38 92 ASN A N 1
ATOM 733 C CA . ASN A 1 92 ? -2.951 -21.578 -5.188 1 97.38 92 ASN A CA 1
ATOM 734 C C . ASN A 1 92 ? -1.543 -21.797 -4.645 1 97.38 92 ASN A C 1
ATOM 736 O O . ASN A 1 92 ? -0.602 -21.109 -5.051 1 97.38 92 ASN A O 1
ATOM 740 N N . GLY A 1 93 ? -1.305 -22.734 -3.758 1 93.88 93 GLY A N 1
ATOM 741 C CA . GLY A 1 93 ? 0.032 -23.203 -3.42 1 93.88 93 GLY A CA 1
ATOM 742 C C . GLY A 1 93 ? 0.461 -22.812 -2.016 1 93.88 93 GLY A C 1
ATOM 743 O O . GLY A 1 93 ? 1.6 -23.062 -1.618 1 93.88 93 GLY A O 1
ATOM 744 N N . GLY A 1 94 ? -0.485 -22.109 -1.219 1 95 94 GLY A N 1
ATOM 745 C CA . GLY A 1 94 ? -0.179 -21.797 0.167 1 95 94 GLY A CA 1
ATOM 746 C C . GLY A 1 94 ? 0.449 -20.422 0.342 1 95 94 GLY A C 1
ATOM 747 O O . GLY A 1 94 ? 0.665 -19.703 -0.636 1 95 94 GLY A O 1
ATOM 748 N N . ARG A 1 95 ? 0.798 -20.078 1.513 1 96.75 95 ARG A N 1
ATOM 749 C CA . ARG A 1 95 ? 1.137 -18.703 1.859 1 96.75 95 ARG A CA 1
ATOM 750 C C . ARG A 1 95 ? 2.637 -18.547 2.09 1 96.75 95 ARG A C 1
ATOM 752 O O . ARG A 1 95 ? 3.088 -17.516 2.602 1 96.75 95 ARG A O 1
ATOM 759 N N . THR A 1 96 ? 3.414 -19.516 1.688 1 95.38 96 THR A N 1
ATOM 760 C CA . THR A 1 96 ? 4.867 -19.453 1.81 1 95.38 96 THR A CA 1
ATOM 761 C C . THR A 1 96 ? 5.52 -19.328 0.436 1 95.38 96 THR A C 1
ATOM 763 O O . THR A 1 96 ? 5.125 -20 -0.512 1 95.38 96 THR A O 1
ATOM 766 N N . PRO A 1 97 ? 6.445 -18.438 0.391 1 92.44 97 PRO A N 1
ATOM 767 C CA . PRO A 1 97 ? 7.117 -18.312 -0.903 1 92.44 97 PRO A CA 1
ATOM 768 C C . PRO A 1 97 ? 7.777 -19.609 -1.364 1 92.44 97 PRO A C 1
ATOM 770 O O . PRO A 1 97 ? 8.242 -20.391 -0.538 1 92.44 97 PRO A O 1
ATOM 773 N N . ARG A 1 98 ? 7.805 -19.781 -2.678 1 84.62 98 ARG A N 1
ATOM 774 C CA . ARG A 1 98 ? 8.461 -20.953 -3.275 1 84.62 98 ARG A CA 1
ATOM 775 C C . ARG A 1 98 ? 9.805 -20.562 -3.889 1 84.62 98 ARG A C 1
ATOM 777 O O . ARG A 1 98 ? 9.945 -19.469 -4.445 1 84.62 98 ARG A O 1
ATOM 784 N N . LYS A 1 99 ? 10.828 -21.344 -3.502 1 72.81 99 LYS A N 1
ATOM 785 C CA . LYS A 1 99 ? 12.18 -21.156 -4.027 1 72.81 99 LYS A CA 1
ATOM 786 C C . LYS A 1 99 ? 12.266 -21.594 -5.488 1 72.81 99 LYS A C 1
ATOM 788 O O . LYS A 1 99 ? 11.523 -22.469 -5.918 1 72.81 99 LYS A O 1
ATOM 793 N N . MET B 1 1 ? 22.594 -30 -12.922 1 31.98 1 MET B N 1
ATOM 794 C CA . MET B 1 1 ? 22.828 -28.734 -12.242 1 31.98 1 MET B CA 1
ATOM 795 C C . MET B 1 1 ? 21.672 -27.766 -12.508 1 31.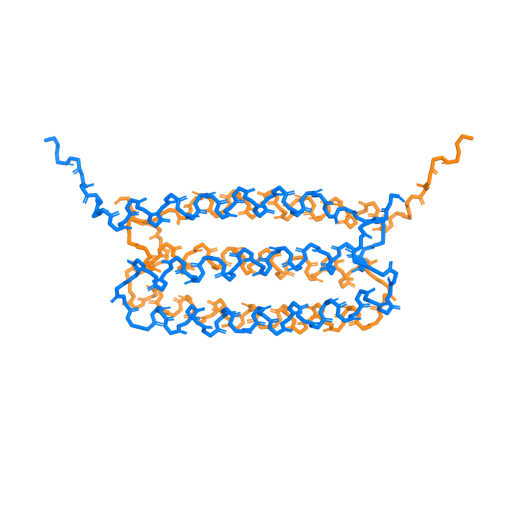98 1 MET B C 1
ATOM 797 O O . MET B 1 1 ? 21.594 -27.172 -13.586 1 31.98 1 MET B O 1
ATOM 801 N N . LYS B 1 2 ? 20.359 -28.25 -12.414 1 40.19 2 LYS B N 1
ATOM 802 C CA . LYS B 1 2 ? 19 -27.859 -12.805 1 40.19 2 LYS B CA 1
ATOM 803 C C . LYS B 1 2 ? 18.703 -26.422 -12.398 1 40.19 2 LYS B C 1
ATOM 805 O O . LYS B 1 2 ? 18.438 -26.156 -11.227 1 40.19 2 LYS B O 1
ATOM 810 N N . HIS B 1 3 ? 19.547 -25.328 -12.68 1 42.19 3 HIS B N 1
ATOM 811 C CA . HIS B 1 3 ? 19.266 -23.906 -12.539 1 42.19 3 HIS B CA 1
ATOM 812 C C . HIS B 1 3 ? 17.781 -23.609 -12.812 1 42.19 3 HIS B C 1
ATOM 814 O O . HIS B 1 3 ? 17.266 -23.984 -13.867 1 42.19 3 HIS B O 1
ATOM 820 N N . GLY B 1 4 ? 16.859 -23.828 -11.914 1 45.12 4 GLY B N 1
ATOM 821 C CA . GLY B 1 4 ? 15.414 -23.641 -11.984 1 45.12 4 GLY B CA 1
ATOM 822 C C . GLY B 1 4 ? 15 -22.5 -12.906 1 45.12 4 GLY B C 1
ATOM 823 O O . GLY B 1 4 ? 15.258 -21.344 -12.617 1 45.12 4 GLY B O 1
ATOM 824 N N . ASN B 1 5 ? 15.164 -22.484 -14.188 1 52.06 5 ASN B N 1
ATOM 825 C CA . ASN B 1 5 ? 14.906 -21.594 -15.312 1 52.06 5 ASN B CA 1
ATOM 826 C C . ASN B 1 5 ? 13.617 -20.797 -15.117 1 52.06 5 ASN B C 1
ATOM 828 O O . ASN B 1 5 ? 12.523 -21.328 -15.297 1 52.06 5 ASN B O 1
ATOM 832 N N . MET B 1 6 ? 13.633 -19.844 -14.18 1 61.62 6 MET B N 1
ATOM 833 C CA . MET B 1 6 ? 12.5 -18.922 -14.188 1 61.62 6 MET B CA 1
ATOM 834 C C . MET B 1 6 ? 12.188 -18.453 -15.609 1 61.62 6 MET B C 1
ATOM 836 O O . MET B 1 6 ? 13.102 -18.172 -16.375 1 61.62 6 MET B O 1
ATOM 840 N N . SER B 1 7 ? 11.023 -18.688 -16.031 1 75.94 7 SER B N 1
ATOM 841 C CA . SER B 1 7 ? 10.57 -18.188 -17.328 1 75.94 7 SER B CA 1
ATOM 842 C C . SER B 1 7 ? 10.977 -16.734 -17.531 1 75.94 7 SER B C 1
ATOM 844 O O . SER B 1 7 ? 11.273 -16.031 -16.562 1 75.94 7 SER B O 1
ATOM 846 N N . GLN B 1 8 ? 11.312 -16.344 -18.703 1 78.75 8 GLN B N 1
ATOM 847 C CA . GLN B 1 8 ? 11.617 -14.953 -19.047 1 78.75 8 GLN B CA 1
ATOM 848 C C . GLN B 1 8 ? 10.609 -14 -18.406 1 78.75 8 GLN B C 1
ATOM 850 O O . GLN B 1 8 ? 10.984 -12.945 -17.891 1 78.75 8 GLN B O 1
ATOM 855 N N . HIS B 1 9 ? 9.438 -14.5 -18.297 1 83.56 9 HIS B N 1
ATOM 856 C CA . HIS B 1 9 ? 8.391 -13.688 -17.688 1 83.56 9 HIS B CA 1
ATOM 857 C C . HIS B 1 9 ? 8.602 -13.555 -16.172 1 83.56 9 HIS B C 1
ATOM 859 O O . HIS B 1 9 ? 8.391 -12.484 -15.609 1 83.56 9 HIS B O 1
ATOM 865 N N . GLY B 1 10 ? 9.016 -14.633 -15.609 1 87.12 10 GLY B N 1
ATOM 866 C CA . GLY B 1 10 ? 9.297 -14.594 -14.188 1 87.12 10 GLY B CA 1
ATOM 867 C C . GLY B 1 10 ? 10.453 -13.688 -13.828 1 87.12 10 GLY B C 1
ATOM 868 O O . GLY B 1 10 ? 10.391 -12.938 -12.852 1 87.12 10 GLY B O 1
ATOM 869 N N . GLN B 1 11 ? 11.43 -13.711 -14.648 1 89.62 11 GLN B N 1
ATOM 870 C CA . GLN B 1 11 ? 12.594 -12.867 -14.414 1 89.62 11 GLN B CA 1
ATOM 871 C C . GLN B 1 11 ? 12.258 -11.391 -14.609 1 89.62 11 GLN B C 1
ATOM 873 O O . GLN B 1 11 ? 12.68 -10.539 -13.828 1 89.62 11 GLN B O 1
ATOM 878 N N . MET B 1 12 ? 11.547 -11.07 -15.562 1 93.56 12 MET B N 1
ATOM 879 C CA . MET B 1 12 ? 11.164 -9.688 -15.836 1 93.56 12 MET B CA 1
ATOM 880 C C . MET B 1 12 ? 10.25 -9.156 -14.742 1 93.56 12 MET B C 1
ATOM 882 O O . MET B 1 12 ? 10.383 -8.008 -14.32 1 93.56 12 MET B O 1
ATOM 886 N N . ALA B 1 13 ? 9.305 -9.977 -14.281 1 95.44 13 ALA B N 1
ATOM 887 C CA . ALA B 1 13 ? 8.414 -9.586 -13.195 1 95.44 13 ALA B CA 1
ATOM 888 C C . ALA B 1 13 ? 9.195 -9.273 -11.922 1 95.44 13 ALA B C 1
ATOM 890 O O . ALA B 1 13 ? 8.922 -8.281 -11.25 1 95.44 13 ALA B O 1
ATOM 891 N N . MET B 1 14 ? 10.133 -10.125 -11.727 1 94.31 14 MET B N 1
ATOM 892 C CA . MET B 1 14 ? 10.961 -9.922 -10.539 1 94.31 14 MET B CA 1
ATOM 893 C C . MET B 1 14 ? 11.719 -8.602 -10.617 1 94.31 14 MET B C 1
ATOM 895 O O . MET B 1 14 ? 11.773 -7.855 -9.641 1 94.31 14 MET B O 1
ATOM 899 N N . GLN B 1 15 ? 12.266 -8.344 -11.734 1 95.38 15 GLN B N 1
ATOM 900 C CA . GLN B 1 15 ? 13 -7.102 -11.93 1 95.38 15 GLN B CA 1
ATOM 901 C C . GLN B 1 15 ? 12.086 -5.887 -11.75 1 95.38 15 GLN B C 1
ATOM 903 O O . GLN B 1 15 ? 12.453 -4.93 -11.062 1 95.38 15 GLN B O 1
ATOM 908 N N . GLU B 1 16 ? 10.945 -5.887 -12.305 1 97 16 GLU B N 1
ATOM 909 C CA . GLU B 1 16 ? 9.992 -4.789 -12.188 1 97 16 GLU B CA 1
ATOM 910 C C . GLU B 1 16 ? 9.539 -4.602 -10.742 1 97 16 GLU B C 1
ATOM 912 O O . GLU B 1 16 ? 9.422 -3.473 -10.266 1 97 16 GLU B O 1
ATOM 917 N N . ASP B 1 17 ? 9.359 -5.715 -10.109 1 96.5 17 ASP B N 1
ATOM 918 C CA . ASP B 1 17 ? 8.961 -5.664 -8.703 1 96.5 17 ASP B CA 1
ATOM 919 C C . ASP B 1 17 ? 10.039 -5.004 -7.852 1 96.5 17 ASP B C 1
ATOM 921 O O . ASP B 1 17 ? 9.742 -4.152 -7.012 1 96.5 17 ASP B O 1
ATOM 925 N N . MET B 1 18 ? 11.227 -5.387 -8.109 1 95.69 18 MET B N 1
ATOM 926 C CA . MET B 1 18 ? 12.344 -4.82 -7.363 1 95.69 18 MET B CA 1
ATOM 927 C C . MET B 1 18 ? 12.461 -3.318 -7.609 1 95.69 18 MET B C 1
ATOM 929 O O . MET B 1 18 ? 12.68 -2.547 -6.672 1 95.69 18 MET B O 1
ATOM 933 N N . GLN B 1 19 ? 12.273 -2.924 -8.789 1 97.69 19 GLN B N 1
ATOM 934 C CA . GLN B 1 19 ? 12.32 -1.505 -9.125 1 97.69 19 GLN B CA 1
ATOM 935 C C . GLN B 1 19 ? 11.188 -0.742 -8.438 1 97.69 19 GLN B C 1
ATOM 937 O O . GLN B 1 19 ? 11.398 0.353 -7.914 1 97.69 19 GLN B O 1
ATOM 942 N N . THR B 1 20 ? 10.031 -1.338 -8.484 1 98.56 20 THR B N 1
ATOM 943 C CA . THR B 1 20 ? 8.883 -0.718 -7.836 1 98.56 20 THR B CA 1
ATOM 944 C C . THR B 1 20 ? 9.133 -0.534 -6.344 1 98.56 20 THR B C 1
ATOM 946 O O . THR B 1 20 ? 8.859 0.532 -5.789 1 98.56 20 THR B O 1
ATOM 949 N N . MET B 1 21 ? 9.703 -1.542 -5.73 1 97.88 21 MET B N 1
ATOM 950 C CA . MET B 1 21 ? 9.992 -1.487 -4.301 1 97.88 21 MET B CA 1
ATOM 951 C C . MET B 1 2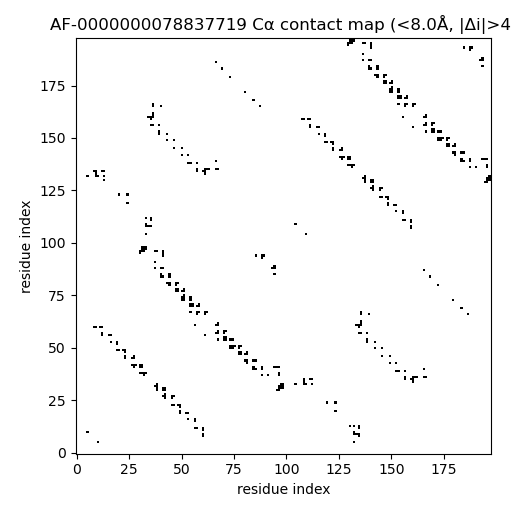1 ? 11.023 -0.408 -3.994 1 97.88 21 MET B C 1
ATOM 953 O O . MET B 1 21 ? 10.875 0.347 -3.033 1 97.88 21 MET B O 1
ATOM 957 N N . GLN B 1 22 ? 12.023 -0.329 -4.809 1 97.62 22 GLN B N 1
ATOM 958 C CA . GLN B 1 22 ? 13.055 0.689 -4.625 1 97.62 22 GLN B CA 1
ATOM 959 C C . GLN B 1 22 ? 12.469 2.092 -4.785 1 97.62 22 GLN B C 1
ATOM 961 O O . GLN B 1 22 ? 12.734 2.975 -3.965 1 97.62 22 GLN B O 1
ATOM 966 N N . LYS B 1 23 ? 11.727 2.283 -5.785 1 98.56 23 LYS B N 1
ATOM 967 C CA . LYS B 1 23 ? 11.125 3.588 -6.035 1 98.56 23 LYS B CA 1
ATOM 968 C C . LYS B 1 23 ? 10.164 3.973 -4.914 1 98.56 23 LYS B C 1
ATOM 970 O O . LYS B 1 23 ? 10.109 5.137 -4.508 1 98.56 23 LYS B O 1
ATOM 975 N N . MET B 1 24 ? 9.438 3.008 -4.453 1 98.62 24 MET B N 1
ATOM 976 C CA . MET B 1 24 ? 8.523 3.25 -3.344 1 98.62 24 MET B CA 1
ATOM 977 C C . MET B 1 24 ? 9.273 3.74 -2.113 1 98.62 24 MET B C 1
ATOM 979 O O . MET B 1 24 ? 8.891 4.738 -1.502 1 98.62 24 MET B O 1
ATOM 983 N N . GLN B 1 25 ? 10.281 2.996 -1.774 1 97.81 25 GLN B N 1
ATOM 984 C CA . GLN B 1 25 ? 11.07 3.361 -0.603 1 97.81 25 GLN B CA 1
ATOM 985 C C . GLN B 1 25 ? 11.625 4.777 -0.731 1 97.81 25 GLN B C 1
ATOM 987 O O . GLN B 1 25 ? 11.484 5.59 0.186 1 97.81 25 GLN B O 1
ATOM 992 N N . GLN B 1 26 ? 12.148 5.094 -1.84 1 98 26 GLN B N 1
ATOM 993 C CA . GLN B 1 26 ? 12.734 6.41 -2.072 1 98 26 GLN B CA 1
ATOM 994 C C . GLN B 1 26 ? 11.672 7.5 -2.02 1 98 26 GLN B C 1
ATOM 996 O O . GLN B 1 26 ? 11.859 8.531 -1.364 1 98 26 GLN B O 1
ATOM 1001 N N . ALA B 1 27 ? 10.609 7.266 -2.689 1 98.44 27 ALA B N 1
ATOM 1002 C CA . ALA B 1 27 ? 9.547 8.266 -2.76 1 98.44 27 ALA B CA 1
ATOM 1003 C C . ALA B 1 27 ? 8.938 8.516 -1.384 1 98.44 27 ALA B C 1
ATOM 1005 O O . ALA B 1 27 ? 8.695 9.664 -1.006 1 98.44 27 ALA B O 1
ATOM 1006 N N . MET B 1 28 ? 8.703 7.453 -0.629 1 98.25 28 MET B N 1
ATOM 1007 C CA . MET B 1 28 ? 8.109 7.602 0.695 1 98.25 28 MET B CA 1
ATOM 1008 C C . MET B 1 28 ? 9.062 8.32 1.646 1 98.25 28 MET B C 1
ATOM 1010 O O . MET B 1 28 ? 8.633 9.148 2.451 1 98.25 28 MET B O 1
ATOM 1014 N N . MET B 1 29 ? 10.352 8.031 1.53 1 96.19 29 MET B N 1
ATOM 1015 C CA . MET B 1 29 ? 11.336 8.672 2.393 1 96.19 29 MET B CA 1
ATOM 1016 C C . MET B 1 29 ? 11.422 10.172 2.104 1 96.19 29 MET B C 1
ATOM 1018 O O . MET B 1 29 ? 11.781 10.961 2.982 1 96.19 29 MET B O 1
ATOM 1022 N N . GLN B 1 30 ? 11.07 10.57 0.942 1 96.94 30 GLN B N 1
ATOM 1023 C CA . GLN B 1 30 ? 11.141 11.977 0.547 1 96.94 30 GLN B CA 1
ATOM 1024 C C . GLN B 1 30 ? 9.883 12.734 0.973 1 96.94 30 GLN B C 1
ATOM 1026 O O . GLN B 1 30 ? 9.781 13.945 0.765 1 96.94 30 GLN B O 1
ATOM 1031 N N . LYS B 1 31 ? 8.93 12.016 1.589 1 97.31 31 LYS B N 1
ATOM 1032 C CA . LYS B 1 31 ? 7.648 12.641 1.914 1 97.31 31 LYS B CA 1
ATOM 1033 C C . LYS B 1 31 ? 7.504 12.844 3.418 1 97.31 31 LYS B C 1
ATOM 1035 O O . LYS B 1 31 ? 6.406 12.711 3.967 1 97.31 31 LYS B O 1
ATOM 1040 N N . GLN B 1 32 ? 8.539 13.148 4.059 1 94.25 32 GLN B N 1
ATOM 1041 C CA . GLN B 1 32 ? 8.5 13.5 5.477 1 94.25 32 GLN B CA 1
ATOM 1042 C C . GLN B 1 32 ? 7.816 14.844 5.691 1 94.25 32 GLN B C 1
ATOM 1044 O O . GLN B 1 32 ? 8.023 15.781 4.914 1 94.25 32 GLN B O 1
ATOM 1049 N N . ASP B 1 33 ? 6.922 14.891 6.613 1 95.5 33 ASP B N 1
ATOM 1050 C CA . ASP B 1 33 ? 6.234 16.109 7.035 1 95.5 33 ASP B CA 1
ATOM 1051 C C . ASP B 1 33 ? 6.102 16.172 8.555 1 95.5 33 ASP B C 1
ATOM 1053 O O . ASP B 1 33 ? 5.879 15.148 9.203 1 95.5 33 ASP B O 1
ATOM 1057 N N . ALA B 1 34 ? 6.328 17.328 9.148 1 91.88 34 ALA B N 1
ATOM 1058 C CA . ALA B 1 34 ? 6.266 17.484 10.594 1 91.88 34 ALA B CA 1
ATOM 1059 C C . ALA B 1 34 ? 4.855 17.219 11.117 1 91.88 34 ALA B C 1
ATOM 1061 O O . ALA B 1 34 ? 4.676 16.859 12.281 1 91.88 34 ALA B O 1
ATOM 1062 N N . ASP B 1 35 ? 3.807 17.469 10.305 1 95.06 35 ASP B N 1
ATOM 1063 C CA . ASP B 1 35 ? 2.412 17.188 10.625 1 95.06 35 ASP B CA 1
ATOM 1064 C C . ASP B 1 35 ? 2.059 15.734 10.305 1 95.06 35 ASP B C 1
ATOM 1066 O O . ASP B 1 35 ? 2.059 15.328 9.141 1 95.06 35 ASP B O 1
ATOM 1070 N N . PRO B 1 36 ? 1.712 14.945 11.32 1 96.5 36 PRO B N 1
ATOM 1071 C CA . PRO B 1 36 ? 1.464 13.523 11.086 1 96.5 36 PRO B CA 1
ATOM 1072 C C . PRO B 1 36 ? 0.333 13.273 10.086 1 96.5 36 PRO B C 1
ATOM 1074 O O . PRO B 1 36 ? 0.352 12.281 9.359 1 96.5 36 PRO B O 1
ATOM 1077 N N . ASP B 1 37 ? -0.648 14.148 10.031 1 98.06 37 ASP B N 1
ATOM 1078 C CA . ASP B 1 37 ? -1.749 13.977 9.094 1 98.06 37 ASP B CA 1
ATOM 1079 C C . ASP B 1 37 ? -1.272 14.148 7.648 1 98.06 37 ASP B C 1
ATOM 1081 O O . ASP B 1 37 ? -1.62 13.359 6.773 1 98.06 37 ASP B O 1
ATOM 1085 N N . ARG B 1 38 ? -0.5 15.172 7.461 1 98.25 38 ARG B N 1
ATOM 1086 C CA . ARG B 1 38 ? 0.021 15.422 6.121 1 98.25 38 ARG B CA 1
ATOM 1087 C C . ARG B 1 38 ? 1.043 14.359 5.727 1 98.25 38 ARG B C 1
ATOM 1089 O O . ARG B 1 38 ? 1.086 13.93 4.57 1 98.25 38 ARG B O 1
ATOM 1096 N N . ALA B 1 39 ? 1.887 14 6.668 1 97.69 39 ALA B N 1
ATOM 1097 C CA . ALA B 1 39 ? 2.84 12.922 6.398 1 97.69 39 ALA B CA 1
ATOM 1098 C C . ALA B 1 39 ? 2.125 11.664 5.918 1 97.69 39 ALA B C 1
ATOM 1100 O O . ALA B 1 39 ? 2.555 11.031 4.953 1 97.69 39 ALA B O 1
ATOM 1101 N N . PHE B 1 40 ? 1.063 11.367 6.645 1 98.69 40 PHE B N 1
ATOM 1102 C CA . PHE B 1 40 ? 0.266 10.211 6.25 1 98.69 40 PHE B CA 1
ATOM 1103 C C . PHE B 1 40 ? -0.218 10.359 4.812 1 98.69 40 PHE B C 1
ATOM 1105 O O . PHE B 1 40 ? -0.031 9.453 3.994 1 98.69 40 PHE B O 1
ATOM 1112 N N . ALA B 1 41 ? -0.828 11.391 4.496 1 98.88 41 ALA B N 1
ATOM 1113 C CA . ALA B 1 41 ? -1.409 11.586 3.172 1 98.88 41 ALA B CA 1
ATOM 1114 C C . ALA B 1 41 ? -0.338 11.5 2.086 1 98.88 41 ALA B C 1
ATOM 1116 O O . ALA B 1 41 ? -0.514 10.805 1.082 1 98.88 41 ALA B O 1
ATOM 1117 N N . LEU B 1 42 ? 0.751 12.188 2.27 1 98.81 42 LEU B N 1
ATOM 1118 C CA . LEU B 1 42 ? 1.825 12.227 1.282 1 98.81 42 LEU B CA 1
ATOM 1119 C C . LEU B 1 42 ? 2.443 10.852 1.094 1 98.81 42 LEU B C 1
ATOM 1121 O O . LEU B 1 42 ? 2.625 10.391 -0.038 1 98.81 42 LEU B O 1
ATOM 1125 N N . LYS B 1 43 ? 2.711 10.164 2.178 1 98.81 43 LYS B N 1
ATOM 1126 C CA . LYS B 1 43 ? 3.357 8.859 2.098 1 98.81 43 LYS B CA 1
ATOM 1127 C C . LYS B 1 43 ? 2.396 7.801 1.567 1 98.81 43 LYS B C 1
ATOM 1129 O O . LYS B 1 43 ? 2.795 6.922 0.803 1 98.81 43 LYS B O 1
ATOM 1134 N N . MET B 1 44 ? 1.153 7.875 1.983 1 98.94 44 MET B N 1
ATOM 1135 C CA . MET B 1 44 ? 0.17 6.895 1.53 1 98.94 44 MET B CA 1
ATOM 1136 C C . MET B 1 44 ? -0.06 7.008 0.027 1 98.94 44 MET B C 1
ATOM 1138 O O . MET B 1 44 ? -0.298 6.004 -0.646 1 98.94 44 MET B O 1
ATOM 1142 N N . ILE B 1 45 ? 0.029 8.195 -0.544 1 98.94 45 ILE B N 1
ATOM 1143 C CA . ILE B 1 45 ? -0.056 8.367 -1.99 1 98.94 45 ILE B CA 1
ATOM 1144 C C . ILE B 1 45 ? 1.057 7.578 -2.674 1 98.94 45 ILE B C 1
ATOM 1146 O O . ILE B 1 45 ? 0.806 6.844 -3.633 1 98.94 45 ILE B O 1
ATOM 1150 N N . GLU B 1 46 ? 2.281 7.715 -2.195 1 98.94 46 GLU B N 1
ATOM 1151 C CA . GLU B 1 46 ? 3.395 6.977 -2.785 1 98.94 46 GLU B CA 1
ATOM 1152 C C . GLU B 1 46 ? 3.24 5.477 -2.562 1 98.94 46 GLU B C 1
ATOM 1154 O O . GLU B 1 46 ? 3.594 4.672 -3.43 1 98.94 46 GLU B O 1
ATOM 1159 N N . HIS B 1 47 ? 2.783 5.074 -1.356 1 98.94 47 HIS B N 1
ATOM 1160 C CA . HIS B 1 47 ? 2.455 3.684 -1.07 1 98.94 47 HIS B CA 1
ATOM 1161 C C . HIS B 1 47 ? 1.484 3.123 -2.105 1 98.94 47 HIS B 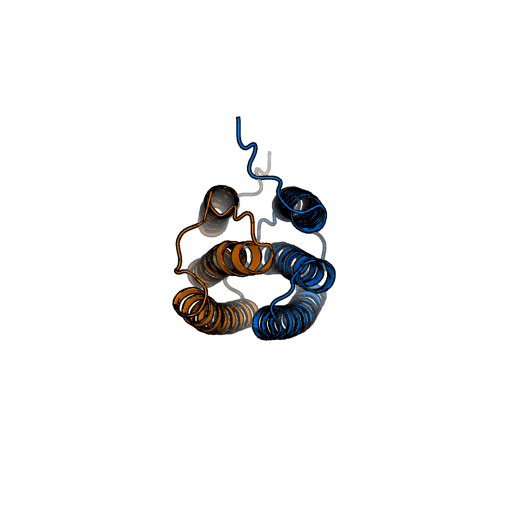C 1
ATOM 1163 O O . HIS B 1 47 ? 1.702 2.033 -2.641 1 98.94 47 HIS B O 1
ATOM 1169 N N . HIS B 1 48 ? 0.432 3.906 -2.393 1 99 48 HIS B N 1
ATOM 1170 C CA . HIS B 1 48 ? -0.59 3.455 -3.33 1 99 48 HIS B CA 1
ATOM 1171 C C . HIS B 1 48 ? -0.061 3.443 -4.758 1 99 48 HIS B C 1
ATOM 1173 O O . HIS B 1 48 ? -0.409 2.561 -5.547 1 99 48 HIS B O 1
ATOM 1179 N N . ARG B 1 49 ? 0.758 4.391 -5.148 1 98.94 49 ARG B N 1
ATOM 1180 C CA . ARG B 1 49 ? 1.368 4.371 -6.477 1 98.94 49 ARG B CA 1
ATOM 1181 C C . ARG B 1 49 ? 2.186 3.102 -6.684 1 98.94 49 ARG B C 1
ATOM 1183 O O . ARG B 1 49 ? 2.16 2.51 -7.766 1 98.94 49 ARG B O 1
ATOM 1190 N N . ALA B 1 50 ? 2.893 2.711 -5.664 1 98.94 50 ALA B N 1
ATOM 1191 C CA . ALA B 1 50 ? 3.65 1.464 -5.742 1 98.94 50 ALA B CA 1
ATOM 1192 C C . ALA B 1 50 ? 2.719 0.262 -5.867 1 98.94 50 ALA B C 1
ATOM 1194 O O . ALA B 1 50 ? 2.994 -0.668 -6.629 1 98.94 50 ALA B O 1
ATOM 1195 N N . GLY B 1 51 ? 1.647 0.234 -5.062 1 98.94 51 GLY B N 1
ATOM 1196 C CA . GLY B 1 51 ? 0.677 -0.841 -5.195 1 98.94 51 GLY B CA 1
ATOM 1197 C C . GLY B 1 51 ? 0.118 -0.969 -6.602 1 98.94 51 GLY B C 1
ATOM 1198 O O . GLY B 1 51 ? -0.055 -2.08 -7.105 1 98.94 51 GLY B O 1
ATOM 1199 N N . ILE B 1 52 ? -0.191 0.159 -7.23 1 99 52 ILE B N 1
ATOM 1200 C CA . ILE B 1 52 ? -0.68 0.18 -8.602 1 99 52 ILE B CA 1
ATOM 1201 C C . ILE B 1 52 ? 0.379 -0.401 -9.539 1 99 52 ILE B C 1
ATOM 1203 O O . ILE B 1 52 ? 0.065 -1.208 -10.414 1 99 52 ILE B O 1
ATOM 1207 N N . ALA B 1 53 ? 1.629 -0.018 -9.391 1 98.94 53 ALA B N 1
ATOM 1208 C CA . ALA B 1 53 ? 2.713 -0.54 -10.219 1 98.94 53 ALA B CA 1
ATOM 1209 C C . ALA B 1 53 ? 2.854 -2.051 -10.055 1 98.94 53 ALA B C 1
ATOM 1211 O O . ALA B 1 53 ? 3.084 -2.77 -11.031 1 98.94 53 ALA B O 1
ATOM 1212 N N . MET B 1 54 ? 2.76 -2.572 -8.812 1 98.94 54 MET B N 1
ATOM 1213 C CA . MET B 1 54 ? 2.818 -4.012 -8.57 1 98.94 54 MET B CA 1
ATOM 1214 C C . MET B 1 54 ? 1.696 -4.73 -9.305 1 98.94 54 MET B C 1
ATOM 1216 O O . MET B 1 54 ? 1.91 -5.805 -9.875 1 98.94 54 MET B O 1
ATOM 1220 N N . ALA B 1 55 ? 0.507 -4.148 -9.234 1 98.94 55 ALA B N 1
ATOM 1221 C CA . ALA B 1 55 ? -0.63 -4.727 -9.945 1 98.94 55 ALA B CA 1
ATOM 1222 C C . ALA B 1 55 ? -0.373 -4.77 -11.445 1 98.94 55 ALA B C 1
ATOM 1224 O O . ALA B 1 55 ? -0.718 -5.75 -12.109 1 98.94 55 ALA B O 1
ATOM 1225 N N . GLN B 1 56 ? 0.187 -3.705 -12.031 1 98.81 56 GLN B N 1
ATOM 1226 C CA . GLN B 1 56 ? 0.491 -3.654 -13.453 1 98.81 56 GLN B CA 1
ATOM 1227 C C . GLN B 1 56 ? 1.485 -4.746 -13.844 1 98.81 56 GLN B C 1
ATOM 1229 O O . GLN B 1 56 ? 1.384 -5.328 -14.922 1 98.81 56 GLN B O 1
ATOM 1234 N N . THR B 1 57 ? 2.441 -4.984 -12.961 1 98.69 57 THR B N 1
ATOM 1235 C CA . THR B 1 57 ? 3.41 -6.047 -13.203 1 98.69 57 THR B CA 1
ATOM 1236 C C . THR B 1 57 ? 2.707 -7.395 -13.367 1 98.69 57 THR B C 1
ATOM 1238 O O . THR B 1 57 ? 3.023 -8.156 -14.281 1 98.69 57 THR B O 1
ATOM 1241 N N . VAL B 1 58 ? 1.768 -7.719 -12.555 1 98 58 VAL B N 1
ATOM 1242 C CA . VAL B 1 58 ? 1.029 -8.977 -12.625 1 98 58 VAL B CA 1
ATOM 1243 C C . VAL B 1 58 ? 0.164 -8.992 -13.883 1 98 58 VAL B C 1
ATOM 1245 O O . VAL B 1 58 ? -0.01 -10.039 -14.516 1 98 58 VAL B O 1
ATOM 1248 N N . GLN B 1 59 ? -0.418 -7.848 -14.211 1 98.38 59 GLN B N 1
ATOM 1249 C CA . GLN B 1 59 ? -1.201 -7.773 -15.438 1 98.38 59 GLN B CA 1
ATOM 1250 C C . GLN B 1 59 ? -0.358 -8.156 -16.656 1 98.38 59 GLN B C 1
ATOM 1252 O O . GLN B 1 59 ? -0.841 -8.836 -17.562 1 98.38 59 GLN B O 1
ATOM 1257 N N . LYS B 1 60 ? 0.859 -7.789 -16.656 1 98.19 60 LYS B N 1
ATOM 1258 C CA . LYS B 1 60 ? 1.756 -7.996 -17.797 1 98.19 60 LYS B CA 1
ATOM 1259 C C . LYS B 1 60 ? 2.338 -9.406 -17.781 1 98.19 60 LYS B C 1
ATOM 1261 O O . LYS B 1 60 ? 2.496 -10.023 -18.844 1 98.19 60 LYS B O 1
ATOM 1266 N N . HIS B 1 61 ? 2.645 -9.961 -16.625 1 97.81 61 HIS B N 1
ATOM 1267 C CA . HIS B 1 61 ? 3.521 -11.125 -16.578 1 97.81 61 HIS B CA 1
ATOM 1268 C C . HIS B 1 61 ? 2.828 -12.305 -15.898 1 97.81 61 HIS B C 1
ATOM 1270 O O . HIS B 1 61 ? 3.328 -13.43 -15.938 1 97.81 61 HIS B O 1
ATOM 1276 N N . GLY B 1 62 ? 1.706 -12 -15.148 1 97.31 62 GLY B N 1
ATOM 1277 C CA . GLY B 1 62 ? 0.96 -13.078 -14.523 1 97.31 62 GLY B CA 1
ATOM 1278 C C . GLY B 1 62 ? 0.209 -13.938 -15.523 1 97.31 62 GLY B C 1
ATOM 1279 O O . GLY B 1 62 ? 0.111 -13.594 -16.703 1 97.31 62 GLY B O 1
ATOM 1280 N N . ASP B 1 63 ? -0.249 -15.117 -15.047 1 96.88 63 ASP B N 1
ATOM 1281 C CA . ASP B 1 63 ? -0.981 -16 -15.945 1 96.88 63 ASP B CA 1
ATOM 1282 C C . ASP B 1 63 ? -2.252 -16.531 -15.281 1 96.88 63 ASP B C 1
ATOM 1284 O O . ASP B 1 63 ? -3.018 -17.266 -15.898 1 96.88 63 ASP B O 1
ATOM 1288 N N . ASN B 1 64 ? -2.465 -16.219 -14.047 1 98.31 64 ASN B N 1
ATOM 1289 C CA . ASN B 1 64 ? -3.676 -16.625 -13.344 1 98.31 64 ASN B CA 1
ATOM 1290 C C . ASN B 1 64 ? -4.77 -15.57 -13.445 1 98.31 64 ASN B C 1
ATOM 1292 O O . ASN B 1 64 ? -4.586 -14.438 -13.008 1 98.31 64 ASN B O 1
ATOM 1296 N N . ALA B 1 65 ? -5.898 -15.898 -14 1 98.69 65 ALA B N 1
ATOM 1297 C CA . ALA B 1 65 ? -6.961 -14.945 -14.305 1 98.69 65 ALA B CA 1
ATOM 1298 C C . ALA B 1 65 ? -7.523 -14.32 -13.031 1 98.69 65 ALA B C 1
ATOM 1300 O O . ALA B 1 65 ? -7.828 -13.125 -13 1 98.69 65 ALA B O 1
ATOM 1301 N N . GLU B 1 66 ? -7.699 -15.07 -12.016 1 98.81 66 GLU B N 1
ATOM 1302 C CA . GLU B 1 66 ? -8.234 -14.539 -10.758 1 98.81 66 GLU B CA 1
ATOM 1303 C C . GLU B 1 66 ? -7.254 -13.562 -10.109 1 98.81 66 GLU B C 1
ATOM 1305 O O . GLU B 1 66 ? -7.656 -12.516 -9.602 1 98.81 66 GLU B O 1
ATOM 1310 N N . ALA B 1 67 ? -5.965 -13.93 -10.133 1 98.81 67 ALA B N 1
ATOM 1311 C CA . ALA B 1 67 ? -4.949 -13.016 -9.609 1 98.81 67 ALA B CA 1
ATOM 1312 C C . ALA B 1 67 ? -4.957 -11.695 -10.359 1 98.81 67 ALA B C 1
ATOM 1314 O O . ALA B 1 67 ? -4.879 -10.625 -9.75 1 98.81 67 ALA B O 1
ATOM 1315 N N . LYS B 1 68 ? -5.047 -11.773 -11.68 1 98.88 68 LYS B N 1
ATOM 1316 C CA . LYS B 1 68 ? -5.051 -10.562 -12.492 1 98.88 68 LYS B CA 1
ATOM 1317 C C . LYS B 1 68 ? -6.285 -9.711 -12.211 1 98.88 68 LYS B C 1
ATOM 1319 O O . LYS B 1 68 ? -6.203 -8.484 -12.172 1 98.88 68 LYS B O 1
ATOM 1324 N N . ARG B 1 69 ? -7.402 -10.312 -11.945 1 98.88 69 ARG B N 1
ATOM 1325 C CA . ARG B 1 69 ? -8.617 -9.578 -11.602 1 98.88 69 ARG B CA 1
ATOM 1326 C C . ARG B 1 69 ? -8.484 -8.898 -10.242 1 98.88 69 ARG B C 1
ATOM 1328 O O . ARG B 1 69 ? -8.883 -7.746 -10.078 1 98.88 69 ARG B O 1
ATOM 1335 N N . MET B 1 70 ? -7.902 -9.617 -9.273 1 98.88 70 MET B N 1
ATOM 1336 C CA . MET B 1 70 ? -7.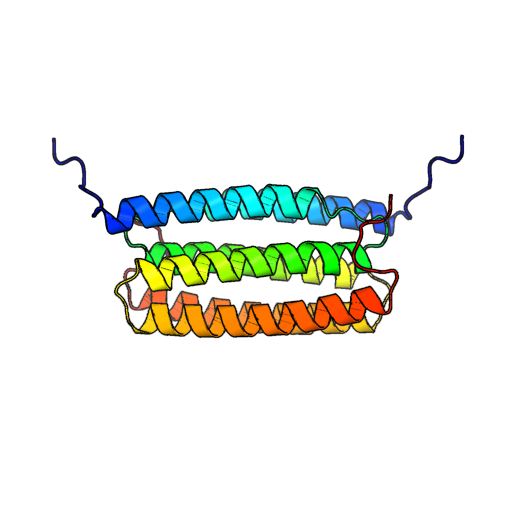672 -9.031 -7.961 1 98.88 70 MET B CA 1
ATOM 1337 C C . MET B 1 70 ? -6.723 -7.836 -8.062 1 98.88 70 MET B C 1
ATOM 1339 O O . MET B 1 70 ? -6.969 -6.793 -7.453 1 98.88 70 MET B O 1
ATOM 1343 N N . ALA B 1 71 ? -5.688 -8.016 -8.859 1 98.94 71 ALA B N 1
ATOM 1344 C CA . ALA B 1 71 ? -4.715 -6.938 -9.039 1 98.94 71 ALA B CA 1
ATOM 1345 C C . ALA B 1 71 ? -5.375 -5.691 -9.625 1 98.94 71 ALA B C 1
ATOM 1347 O O . ALA B 1 71 ? -5.125 -4.574 -9.164 1 98.94 71 ALA B O 1
ATOM 1348 N N . GLN B 1 72 ? -6.199 -5.879 -10.594 1 98.94 72 GLN B N 1
ATOM 1349 C CA . GLN B 1 72 ? -6.891 -4.75 -11.211 1 98.94 72 GLN B CA 1
ATOM 1350 C C . GLN B 1 72 ? -7.824 -4.066 -10.211 1 98.94 72 GLN B C 1
ATOM 1352 O O . GLN B 1 72 ? -7.871 -2.836 -10.141 1 98.94 72 GLN B O 1
ATOM 1357 N N . LYS B 1 73 ? -8.578 -4.832 -9.492 1 98.94 73 LYS B N 1
ATOM 1358 C CA . LYS B 1 73 ? -9.469 -4.293 -8.469 1 98.94 73 LYS B CA 1
ATOM 1359 C C . LYS B 1 73 ? -8.695 -3.453 -7.453 1 98.94 73 LYS B C 1
ATOM 1361 O O . LYS B 1 73 ? -9.117 -2.346 -7.109 1 98.94 73 LYS B O 1
ATOM 1366 N N . MET B 1 74 ? -7.641 -3.988 -7.023 1 98.94 74 MET B N 1
ATOM 1367 C CA . MET B 1 74 ? -6.848 -3.297 -6.008 1 98.94 74 MET B CA 1
ATOM 1368 C C . MET B 1 74 ? -6.215 -2.033 -6.582 1 98.94 74 MET B C 1
ATOM 1370 O O . MET B 1 74 ? -6.129 -1.012 -5.898 1 98.94 74 MET B O 1
ATOM 1374 N N . ALA B 1 75 ? -5.727 -2.084 -7.855 1 98.94 75 ALA B N 1
ATOM 1375 C CA . ALA B 1 75 ? -5.219 -0.876 -8.5 1 98.94 75 ALA B CA 1
ATOM 1376 C C . ALA B 1 75 ? -6.293 0.205 -8.562 1 98.94 75 ALA B C 1
ATOM 1378 O O . ALA B 1 75 ? -6.02 1.377 -8.297 1 98.94 75 ALA B O 1
ATOM 1379 N N . ASP B 1 76 ? -7.484 -0.203 -8.875 1 98.94 76 ASP B N 1
ATOM 1380 C CA . ASP B 1 76 ? -8.586 0.754 -8.961 1 98.94 76 ASP B CA 1
ATOM 1381 C C . ASP B 1 76 ? -8.883 1.373 -7.598 1 98.94 76 ASP B C 1
ATOM 1383 O O . ASP B 1 76 ? -9.133 2.574 -7.5 1 98.94 76 ASP B O 1
ATOM 1387 N N . GLU B 1 77 ? -8.883 0.606 -6.551 1 98.94 77 GLU B N 1
ATOM 1388 C CA . GLU B 1 77 ? -9.086 1.098 -5.191 1 98.94 77 GLU B CA 1
ATOM 1389 C C . GLU B 1 77 ? -8 2.09 -4.793 1 98.94 77 GLU B C 1
ATOM 1391 O O . GLU B 1 77 ? -8.289 3.154 -4.246 1 98.94 77 GLU B O 1
ATOM 1396 N N . GLN B 1 78 ? -6.797 1.734 -5.129 1 98.94 78 GLN B N 1
ATOM 1397 C CA . GLN B 1 78 ? -5.68 2.596 -4.758 1 98.94 78 GLN B CA 1
ATOM 1398 C C . GLN B 1 78 ? -5.707 3.902 -5.547 1 98.94 78 GLN B C 1
ATOM 1400 O O . GLN B 1 78 ? -5.355 4.961 -5.02 1 98.94 78 GLN B O 1
ATOM 1405 N N . ARG B 1 79 ? -6.16 3.867 -6.777 1 98.94 79 ARG B N 1
ATOM 1406 C CA . ARG B 1 79 ? -6.309 5.09 -7.559 1 98.94 79 ARG B CA 1
ATOM 1407 C C . ARG B 1 79 ? -7.359 6.012 -6.941 1 98.94 79 ARG B C 1
ATOM 1409 O O . ARG B 1 79 ? -7.152 7.223 -6.848 1 98.94 79 ARG B O 1
ATOM 1416 N N . ARG B 1 80 ? -8.453 5.426 -6.555 1 98.94 80 ARG B N 1
ATOM 1417 C CA . ARG B 1 80 ? -9.5 6.215 -5.91 1 98.94 80 ARG B CA 1
ATOM 1418 C C . ARG B 1 80 ? -8.992 6.844 -4.621 1 98.94 80 ARG B C 1
ATOM 1420 O O . ARG B 1 80 ? -9.266 8.016 -4.348 1 98.94 80 ARG B O 1
ATOM 1427 N N . ASP B 1 81 ? -8.289 6.07 -3.852 1 98.94 81 ASP B N 1
ATOM 1428 C CA . ASP B 1 81 ? -7.754 6.566 -2.586 1 98.94 81 ASP B CA 1
ATOM 1429 C C . ASP B 1 81 ? -6.738 7.684 -2.818 1 98.94 81 ASP B C 1
ATOM 1431 O O . ASP B 1 81 ? -6.723 8.68 -2.09 1 98.94 81 ASP B O 1
ATOM 1435 N N . ILE B 1 82 ? -5.902 7.562 -3.857 1 98.94 82 ILE B N 1
ATOM 1436 C CA . ILE B 1 82 ? -4.953 8.617 -4.188 1 98.94 82 ILE B CA 1
ATOM 1437 C C . ILE B 1 82 ? -5.699 9.922 -4.461 1 98.94 82 ILE B C 1
ATOM 1439 O O . ILE B 1 82 ? -5.312 10.977 -3.965 1 98.94 82 ILE B O 1
ATOM 1443 N N . ALA B 1 83 ? -6.746 9.812 -5.207 1 98.94 83 ALA B N 1
ATOM 1444 C CA . ALA B 1 83 ? -7.516 11.008 -5.539 1 98.94 83 ALA B CA 1
ATOM 1445 C C . ALA B 1 83 ? -8.062 11.672 -4.277 1 98.94 83 ALA B C 1
ATOM 1447 O O . ALA B 1 83 ? -8.047 12.898 -4.156 1 98.94 83 ALA B O 1
ATOM 1448 N N . GLU B 1 84 ? -8.57 10.883 -3.344 1 98.94 84 GLU B N 1
ATOM 1449 C CA . GLU B 1 84 ? -9.086 11.406 -2.082 1 98.94 84 GLU B CA 1
ATOM 1450 C C . GLU B 1 84 ? -7.984 12.078 -1.269 1 98.94 84 GLU B C 1
ATOM 1452 O O . GLU B 1 84 ? -8.18 13.172 -0.732 1 98.94 84 GLU B O 1
ATOM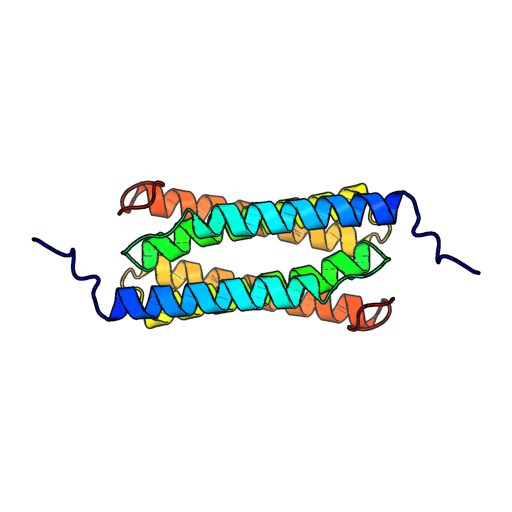 1457 N N . LEU B 1 85 ? -6.84 11.484 -1.188 1 98.94 85 LEU B N 1
ATOM 1458 C CA . LEU B 1 85 ? -5.719 12.023 -0.424 1 98.94 85 LEU B CA 1
ATOM 1459 C C . LEU B 1 85 ? -5.207 13.312 -1.051 1 98.94 85 LEU B C 1
ATOM 1461 O O . LEU B 1 85 ? -4.887 14.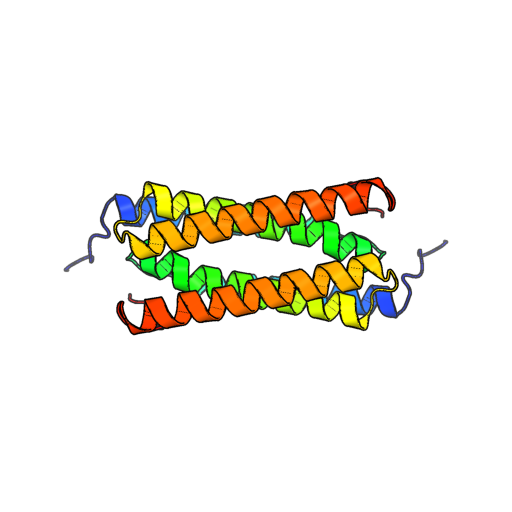266 -0.34 1 98.94 85 LEU B O 1
ATOM 1465 N N . GLU B 1 86 ? -5.141 13.32 -2.365 1 98.88 86 GLU B N 1
ATOM 1466 C CA . GLU B 1 86 ? -4.688 14.523 -3.061 1 98.88 86 GLU B CA 1
ATOM 1467 C C . GLU B 1 86 ? -5.656 15.688 -2.838 1 98.88 86 GLU B C 1
ATOM 1469 O O . GLU B 1 86 ? -5.227 16.812 -2.617 1 98.88 86 GLU B O 1
ATOM 1474 N N . ARG B 1 87 ? -6.938 15.43 -2.848 1 98.88 87 ARG B N 1
ATOM 1475 C CA . ARG B 1 87 ? -7.922 16.469 -2.57 1 98.88 87 ARG B CA 1
ATOM 1476 C C . ARG B 1 87 ? -7.773 17 -1.148 1 98.88 87 ARG B C 1
ATOM 1478 O O . ARG B 1 87 ? -7.863 18.203 -0.918 1 98.88 87 ARG B O 1
ATOM 1485 N N . TRP B 1 88 ? -7.605 16.125 -0.244 1 98.88 88 TRP B N 1
ATOM 1486 C CA . TRP B 1 88 ? -7.418 16.531 1.146 1 98.88 88 TRP B CA 1
ATOM 1487 C C . TRP B 1 88 ? -6.188 17.422 1.294 1 98.88 88 TRP B C 1
ATOM 1489 O O . TRP B 1 88 ? -6.234 18.453 1.969 1 98.88 88 TRP B O 1
ATOM 1499 N N . LEU B 1 89 ? -5.082 17.016 0.671 1 98.75 89 LEU B N 1
ATOM 1500 C CA . LEU B 1 89 ? -3.846 17.781 0.746 1 98.75 89 LEU B CA 1
ATOM 1501 C C . LEU B 1 89 ? -4.039 19.172 0.147 1 98.75 89 LEU B C 1
ATOM 1503 O O . LEU B 1 89 ? -3.51 20.156 0.669 1 98.75 89 LEU B O 1
ATOM 1507 N N . ASP B 1 90 ? -4.785 19.25 -0.97 1 98.5 90 ASP B N 1
ATOM 1508 C CA . ASP B 1 90 ? -5.043 20.531 -1.614 1 98.5 90 ASP B CA 1
ATOM 1509 C C . ASP B 1 90 ? -5.766 21.484 -0.665 1 98.5 90 ASP B C 1
ATOM 1511 O O . ASP B 1 90 ? -5.539 22.703 -0.705 1 98.5 90 ASP B O 1
ATOM 1515 N N . LYS B 1 91 ? -6.562 20.953 0.252 1 97.94 91 LYS B N 1
ATOM 1516 C CA . LYS B 1 91 ? -7.316 21.734 1.223 1 97.94 91 LYS B CA 1
ATOM 1517 C C . LYS B 1 91 ? -6.492 21.984 2.482 1 97.94 91 LYS B C 1
ATOM 1519 O O . LYS B 1 91 ? -6.82 22.875 3.275 1 97.94 91 LYS B O 1
ATOM 1524 N N . ASN B 1 92 ? -5.449 21.141 2.654 1 97.38 92 ASN B N 1
ATOM 1525 C CA . ASN B 1 92 ? -4.754 21.156 3.939 1 97.38 92 ASN B CA 1
ATOM 1526 C C . ASN B 1 92 ? -3.262 21.422 3.766 1 97.38 92 ASN B C 1
ATOM 1528 O O . ASN B 1 92 ? -2.434 20.766 4.402 1 97.38 92 ASN B O 1
ATOM 1532 N N . GLY B 1 93 ? -2.834 22.375 2.963 1 93.75 93 GLY B N 1
ATOM 1533 C CA . GLY B 1 93 ? -1.469 22.875 2.969 1 93.75 93 GLY B CA 1
ATOM 1534 C C . GLY B 1 93 ? -0.692 22.516 1.718 1 93.75 93 GLY B C 1
ATOM 1535 O O . GLY B 1 93 ? 0.5 22.812 1.612 1 93.75 93 GLY B O 1
ATOM 1536 N N . GLY B 1 94 ? -1.388 21.781 0.716 1 95 94 GLY B N 1
ATOM 1537 C CA . GLY B 1 94 ? -0.739 21.484 -0.551 1 95 94 GLY B CA 1
ATOM 1538 C C . GLY B 1 94 ? -0.05 20.141 -0.562 1 95 94 GLY B C 1
ATOM 1539 O O . GLY B 1 94 ? -0.062 19.422 0.441 1 95 94 GLY B O 1
ATOM 1540 N N . ARG B 1 95 ? 0.58 19.781 -1.606 1 96.62 95 ARG B N 1
ATOM 1541 C CA . ARG B 1 95 ? 1.031 18.422 -1.853 1 96.62 95 ARG B CA 1
ATOM 1542 C C . ARG B 1 95 ? 2.545 18.312 -1.707 1 96.62 95 ARG B C 1
ATOM 1544 O O . ARG B 1 95 ? 3.137 17.297 -2.076 1 96.62 95 ARG B O 1
ATOM 1551 N N . THR B 1 96 ? 3.172 19.312 -1.142 1 95.38 96 THR B N 1
ATOM 1552 C CA . THR B 1 96 ? 4.613 19.297 -0.905 1 95.38 96 THR B CA 1
ATOM 1553 C C . THR B 1 96 ? 4.914 19.172 0.586 1 95.38 96 THR B C 1
ATOM 1555 O O . THR B 1 96 ? 4.285 19.844 1.408 1 95.38 96 THR B O 1
ATOM 1558 N N . PRO B 1 97 ? 5.832 18.297 0.857 1 92.38 97 PRO B N 1
ATOM 1559 C CA . PRO B 1 97 ? 6.172 18.172 2.275 1 92.38 97 PRO B CA 1
ATOM 1560 C C . PRO B 1 97 ? 6.672 19.484 2.881 1 92.38 97 PRO B C 1
ATOM 1562 O O . PRO B 1 97 ? 7.312 20.281 2.191 1 92.38 97 PRO B O 1
ATOM 1565 N N . ARG B 1 98 ? 6.359 19.672 4.164 1 84.56 98 ARG B N 1
ATOM 1566 C CA . ARG B 1 98 ? 6.824 20.844 4.898 1 84.56 98 ARG B CA 1
ATOM 1567 C C . ARG B 1 98 ? 7.984 20.484 5.82 1 84.56 98 ARG B C 1
ATOM 1569 O O . ARG B 1 98 ? 8.016 19.406 6.402 1 84.56 98 ARG B O 1
ATOM 1576 N N . LYS B 1 99 ? 9.039 21.281 5.688 1 73.25 99 LYS B N 1
ATOM 1577 C CA . LYS B 1 99 ? 10.227 21.125 6.523 1 73.25 99 LYS B CA 1
ATOM 1578 C C . LYS B 1 99 ? 9.953 21.562 7.957 1 73.25 99 LYS B C 1
ATOM 1580 O O . LYS B 1 99 ? 9.109 22.422 8.203 1 73.25 99 LYS B O 1
#

Foldseek 3Di:
DCPVPDDPLRVVLVVQLVVLVVQLVVQLVQQDAPDPLSNCLLSLLSVLVSLLSNLVSCCVRNDDPVSNVVSVVSNVVSVVSNVVSQVVQVVPPHNHGDD/DCPVPDDPLRVVLVVQLVVLVVQLVVQLVQQDAPDPLLNCLLSLLSVLVSLLSNLVSCCVRNDDPVSNVVSVVSNVVSVVSNVVSQVVQVVPPHNHGDD

Secondary structure (DSSP, 8-state):
-------HHHHHHHHHHHHHHHHHHHHHHTT--SSHHHHHHHHHHHHHHHHHHHHHHHHHH---HHHHHHHHHHHHHHHHHHHHHHHHHHHTT-SS---/-------HHHHHHHHHHHHHHHHHHHHHHTT--SSHHHHHHHHHHHHHHHHHHHHHHHHHH---HHHHHHHHHHHHHHHHHHHHHHHHHHHTT-SS---

InterPro domains:
  IPR005183 Domain of unknown function DUF305, CopM-like [PF03713] (6-89)
  IPR012347 Ferritin-like [G3DSA:1.20.1260.10] (1-93)

Sequence (198 aa):
MKHGNMSQHGQMAMQEDMQTMQKMQQAMMQKQDADPDRAFALKMIEHHRAGIAMAQTVQKHGDNAEAKRMAQKMADEQRRDIAELERWLDKNGGRTPRKMKHGNMSQHGQMAMQEDMQTMQKMQQAMMQKQDADPDRAFALKMIEHHRAGIAMAQTVQKHGDNAEAKRMAQKMADEQRRDIAELERWLDKNGGRTPRK